Protein 9IR1 (pdb70)

B-factor: mean 20.85, std 7.62, range [8.68, 51.01]

InterPro domains:
  IPR009799 EthD domain [PF07110] (20-117)
  IPR011008 Dimeric alpha-beta barrel [SSF54909] (12-120)

Foldseek 3Di:
DQFKKKKKKQFAWAPPDDLVQQVCCVVVPQVVVVPLCVVLAFDDKDKAADGPVCVVVVCVVCPPPDPVPDDDGGMMIMTIHRDCVSVVVSVVPVCSVVSRVVCCNSIGPVVPMDIDMDTDDDDDPDD/DKKKKKKQFAWDPPDDLVRLVCCVVPPQVVLVPLCVVLAWPDKDKDADGPVCVVVVCVVQPPHDPVVDDDGGIMIMTIHRDCVSVVVSCPDPSCVVPHPVCCVVTGPVVPMDIDMGHDDDDDD

Nearest PDB structures (foldseek):
  3lo3-assembly2_C  TM=6.431E-01  e=6.923E-04  Colwellia psychrerythraea 34H
  1iuj-assembly1_B  TM=6.620E-01  e=6.592E-03  Thermus thermophilus
  4dn9-assembly1_A  TM=5.981E-01  e=1.560E-02  Chloroflexus aurantiacus J-10-fl
  2cb2-assembly1_A  TM=4.997E-01  e=5.234E-01  Acidianus ambivalens
  6qkm-assembly1_A  TM=4.986E-01  e=8.325E-01  Acidianus ambivalens

Organism: NCBI:txid2979285

Radius of gyration: 17.87 Å; Cα contacts (8 Å, |Δi|>4): 465; chains: 2; bounding box: 43×41×45 Å

Secondary structure (DSSP, 8-state):
----EEEEEEEEEPTT--HHHHHHHIIIIITT--HHHHHTT-SEEEEEE-STTTHHHHHHHHTT--GGGB---SEEEEEEES-HHHHHHHHH-HHHHHHHHHHHTTTEEEEEEEEEEEEEEEEE---/--EEEEEEEPBPTTS-HHHHHHIIIIIITT--HHHHHTT-SEEEEEE-STTTHHHHHHHTTTS-GGGB---SEEEEEEES-HHHHHHHHT-HHIIIIIGGGGGGTB-GGG-EEEEEEEEEEE-

Sequence (250 aa):
PNRLLCWSIYVTKKPDQSEEDHHNHVSKVNAPMIPFLKKYGIVRYTVKHNDAYSKPKQAALMAGQPEENVLAYDTVFEMIVKDIESIQTMQKDEEFLRTTIPDHFNFADMTRSKGSLTWIEEFTFALRLLCWSIYVTKKPDQSEEDHHNHVSKVNAPMIPFLKKYGIVRYTVKHNDAYSKPKQAALMAGQPEENVLAYDTVFEMIVKDIESIQTMQKDEEFLRTTIPDHFNFADMTRSKGSLTWIEEFTF

Structure (mmCIF, N/CA/C/O backbone):
data_9IR1
#
_entry.id   9IR1
#
_cell.length_a   39.326
_cell.length_b   65.581
_cell.length_c   49.183
_cell.angle_alpha   90.00
_cell.angle_beta   94.15
_cell.angle_gamma   90.00
#
_symmetry.space_group_name_H-M   'P 1 21 1'
#
loop_
_entity.id
_entity.type
_entity.pdbx_description
1 polymer CTB10
2 non-polymer 'SULFATE ION'
3 non-polymer DI(HYDROXYETHYL)ETHER
4 water water
#
loop_
_atom_site.group_PDB
_atom_site.id
_atom_site.type_symbol
_atom_site.label_atom_id
_atom_site.label_alt_id
_atom_site.label_comp_id
_atom_site.label_asym_id
_atom_site.label_entity_id
_atom_site.label_seq_id
_atom_site.pdbx_PDB_ins_code
_atom_site.Cartn_x
_atom_site.Cartn_y
_atom_site.Cartn_z
_atom_site.occupancy
_atom_site.B_iso_or_equiv
_atom_site.auth_seq_id
_atom_site.auth_comp_id
_atom_site.auth_asym_id
_atom_site.auth_atom_id
_atom_site.pdbx_PDB_model_num
ATOM 1 N N . PRO A 1 7 ? 14.931 24.029 -0.578 1.00 41.31 7 PRO A N 1
ATOM 2 C CA . PRO A 1 7 ? 15.835 23.138 0.160 1.00 41.11 7 PRO A CA 1
ATOM 3 C C . PRO A 1 7 ? 15.994 21.771 -0.508 1.00 40.35 7 PRO A C 1
ATOM 4 O O . PRO A 1 7 ? 15.056 21.262 -1.120 1.00 49.40 7 PRO A O 1
ATOM 8 N N . ASN A 1 8 ? 17.185 21.189 -0.392 1.00 38.12 8 ASN A N 1
ATOM 9 C CA . ASN A 1 8 ? 17.465 19.865 -0.939 1.00 38.16 8 ASN A CA 1
ATOM 10 C C . ASN A 1 8 ? 17.394 18.877 0.222 1.00 36.88 8 ASN A C 1
ATOM 11 O O . ASN A 1 8 ? 18.399 18.486 0.818 1.00 37.84 8 ASN A O 1
ATOM 13 N N . ARG A 1 9 ? 16.168 18.491 0.559 1.00 32.23 9 ARG A N 1
ATOM 14 C CA . ARG A 1 9 ? 15.903 17.600 1.675 1.00 22.47 9 ARG A CA 1
ATOM 15 C C . ARG A 1 9 ? 15.239 16.340 1.157 1.00 19.80 9 ARG A C 1
ATOM 16 O O . ARG A 1 9 ? 14.232 16.417 0.445 1.00 19.36 9 ARG A O 1
ATOM 24 N N . LEU A 1 10 ? 15.814 15.191 1.500 1.00 17.20 10 LEU A N 1
ATOM 25 C CA . LEU A 1 10 ? 15.150 13.925 1.237 1.00 15.61 10 LEU A CA 1
ATOM 26 C C . LEU A 1 10 ? 13.882 13.828 2.078 1.00 12.35 10 LEU A C 1
ATOM 27 O O . LEU A 1 10 ? 13.775 14.417 3.154 1.00 14.32 10 LEU A O 1
ATOM 32 N N . LEU A 1 11 ? 12.910 13.092 1.566 1.00 14.55 11 LEU A N 1
ATOM 33 C CA . LEU A 1 11 ? 11.646 12.874 2.249 1.00 10.59 11 LEU A CA 1
ATOM 34 C C . LEU A 1 11 ? 11.457 11.390 2.524 1.00 14.86 11 LEU A C 1
ATOM 35 O O . LEU A 1 11 ? 11.969 10.535 1.798 1.00 15.95 11 LEU A O 1
ATOM 40 N N . CYS A 1 12 ? 10.690 11.092 3.566 1.00 12.17 12 CYS A N 1
ATOM 41 C CA . CYS A 1 12 ? 10.386 9.720 3.940 1.00 14.41 12 CYS A CA 1
ATOM 42 C C . CYS A 1 12 ? 8.879 9.586 4.056 1.00 13.44 12 CYS A C 1
ATOM 43 O O . CYS A 1 12 ? 8.253 10.292 4.851 1.00 12.08 12 CYS A O 1
ATOM 46 N N . TRP A 1 13 ? 8.308 8.697 3.252 1.00 14.89 13 TRP A N 1
ATOM 47 C CA . TRP A 1 13 ? 6.891 8.362 3.280 1.00 13.99 13 TRP A CA 1
ATOM 48 C C . TRP A 1 13 ? 6.788 7.037 4.017 1.00 15.96 13 TRP A C 1
ATOM 49 O O . TRP A 1 13 ? 7.337 6.033 3.551 1.00 14.70 13 TRP A O 1
ATOM 60 N N . SER A 1 14 ? 6.144 7.043 5.192 1.00 13.59 14 SER A N 1
ATOM 61 C CA . SER A 1 14 ? 6.068 5.870 6.058 1.00 15.32 14 SER A CA 1
ATOM 62 C C . SER A 1 14 ? 4.625 5.458 6.300 1.00 16.58 14 SER A C 1
ATOM 63 O O . SER A 1 14 ? 3.752 6.302 6.514 1.00 16.11 14 SER A O 1
ATOM 66 N N . ILE A 1 15 ? 4.376 4.154 6.253 1.00 11.81 15 ILE A N 1
ATOM 67 C CA . ILE A 1 15 ? 3.077 3.583 6.599 1.00 10.99 15 ILE A CA 1
ATOM 68 C C . ILE A 1 15 ? 3.252 2.731 7.852 1.00 14.45 15 ILE A C 1
ATOM 69 O O . ILE A 1 15 ? 4.057 1.790 7.867 1.00 14.33 15 ILE A O 1
ATOM 74 N N . TYR A 1 16 ? 2.494 3.060 8.904 1.00 12.57 16 TYR A N 1
ATOM 75 C CA . TYR A 1 16 ? 2.542 2.356 10.185 1.00 13.24 16 TYR A CA 1
ATOM 76 C C . TYR A 1 16 ? 1.371 1.391 10.226 1.00 13.12 16 TYR A C 1
ATOM 77 O O . TYR A 1 16 ? 0.215 1.822 10.267 1.00 13.07 16 TYR A O 1
ATOM 86 N N . VAL A 1 17 ? 1.664 0.088 10.241 1.00 12.02 17 VAL A N 1
ATOM 87 C CA . VAL A 1 17 ? 0.663 -0.942 9.948 1.00 13.78 17 VAL A CA 1
ATOM 88 C C . VAL A 1 17 ? 0.371 -1.761 11.198 1.00 14.63 17 VAL A C 1
ATOM 89 O O . VAL A 1 17 ? 1.276 -2.336 11.808 1.00 12.88 17 VAL A O 1
ATOM 93 N N . THR A 1 18 ? -0.900 -1.823 11.564 1.00 12.07 18 THR A N 1
ATOM 94 C CA . THR A 1 18 ? -1.381 -2.792 12.535 1.00 12.94 18 THR A CA 1
ATOM 95 C C . THR A 1 18 ? -1.856 -4.037 11.789 1.00 13.09 18 THR A C 1
ATOM 96 O O . THR A 1 18 ? -2.494 -3.932 10.736 1.00 13.26 18 THR A O 1
ATOM 100 N N . LYS A 1 19 ? -1.519 -5.217 12.314 1.00 13.37 19 LYS A N 1
ATOM 101 C CA . LYS A 1 19 ? -1.837 -6.435 11.573 1.00 15.06 19 LYS A CA 1
ATOM 102 C C . LYS A 1 19 ? -3.332 -6.716 11.604 1.00 15.66 19 LYS A C 1
ATOM 103 O O . LYS A 1 19 ? -4.066 -6.247 12.478 1.00 18.21 19 LYS A O 1
ATOM 109 N N . LYS A 1 20 ? -3.765 -7.518 10.641 1.00 16.31 20 LYS A N 1
ATOM 110 C CA . LYS A 1 20 ? -5.180 -7.786 10.471 1.00 20.79 20 LYS A CA 1
ATOM 111 C C . LYS A 1 20 ? -5.710 -8.525 11.698 1.00 24.69 20 LYS A C 1
ATOM 112 O O . LYS A 1 20 ? -4.976 -9.302 12.322 1.00 22.48 20 LYS A O 1
ATOM 118 N N . PRO A 1 21 ? -6.951 -8.260 12.108 1.00 29.19 21 PRO A N 1
ATOM 119 C CA . PRO A 1 21 ? -7.450 -8.829 13.367 1.00 26.68 21 PRO A CA 1
ATOM 120 C C . PRO A 1 21 ? -7.331 -10.350 13.392 1.00 30.07 21 PRO A C 1
ATOM 121 O O . PRO A 1 21 ? -7.641 -11.036 12.413 1.00 30.44 21 PRO A O 1
ATOM 125 N N . ASP A 1 22 ? -6.864 -10.875 14.528 1.00 30.32 22 ASP A N 1
ATOM 126 C CA . ASP A 1 22 ? -6.734 -12.320 14.718 1.00 27.91 22 ASP A CA 1
ATOM 127 C C . ASP A 1 22 ? -5.721 -12.979 13.782 1.00 29.67 22 ASP A C 1
ATOM 128 O O . ASP A 1 22 ? -5.563 -14.205 13.813 1.00 31.15 22 ASP A O 1
ATOM 133 N N . GLN A 1 23 ? -5.021 -12.202 12.957 1.00 26.29 23 GLN A N 1
ATOM 134 C CA . GLN A 1 23 ? -3.919 -12.774 12.194 1.00 23.32 23 GLN A CA 1
ATOM 135 C C . GLN A 1 23 ? -2.735 -13.012 13.119 1.00 24.67 23 GLN A C 1
ATOM 136 O O . GLN A 1 23 ? -2.399 -12.166 13.956 1.00 22.18 23 GLN A O 1
ATOM 142 N N . SER A 1 24 ? -2.097 -14.164 12.967 1.00 22.70 24 SER A N 1
ATOM 143 C CA . SER A 1 24 ? -0.939 -14.441 13.797 1.00 23.70 24 SER A CA 1
ATOM 144 C C . SER A 1 24 ? 0.237 -13.568 13.381 1.00 21.69 24 SER A C 1
ATOM 145 O O . SER A 1 24 ? 0.386 -13.190 12.215 1.00 20.90 24 SER A O 1
ATOM 148 N N . GLU A 1 25 ? 1.089 -13.266 14.358 1.00 18.52 25 GLU A N 1
ATOM 149 C CA . GLU A 1 25 ? 2.337 -12.564 14.074 1.00 20.62 25 GLU A CA 1
ATOM 150 C C . GLU A 1 25 ? 3.079 -13.193 12.901 1.00 21.33 25 GLU A C 1
ATOM 151 O O . GLU A 1 25 ? 3.501 -12.501 11.967 1.00 19.94 25 GLU A O 1
ATOM 157 N N . GLU A 1 26 ? 3.281 -14.514 12.962 1.00 19.34 26 GLU A N 1
ATOM 158 C CA . GLU A 1 26 ? 4.047 -15.223 11.941 1.00 20.34 26 GLU A CA 1
ATOM 159 C C . GLU A 1 26 ? 3.442 -15.066 10.552 1.00 21.46 26 GLU A C 1
ATOM 160 O O . GLU A 1 26 ? 4.170 -14.850 9.577 1.00 18.67 26 GLU A O 1
ATOM 166 N N . ASP A 1 27 ? 2.117 -15.208 10.429 1.00 21.22 27 ASP A N 1
ATOM 167 C CA . ASP A 1 27 ? 1.483 -15.091 9.119 1.00 20.34 27 ASP A CA 1
ATOM 168 C C . ASP A 1 27 ? 1.549 -13.661 8.602 1.00 16.24 27 ASP A C 1
ATOM 169 O O . ASP A 1 27 ? 1.738 -13.439 7.401 1.00 15.71 27 ASP A O 1
ATOM 174 N N . HIS A 1 28 ? 1.386 -12.685 9.499 1.00 18.56 28 HIS A N 1
ATOM 175 C CA . HIS A 1 28 ? 1.504 -11.279 9.119 1.00 17.11 28 HIS A CA 1
ATOM 176 C C . HIS A 1 28 ? 2.865 -10.994 8.509 1.00 16.40 28 HIS A C 1
ATOM 177 O O . HIS A 1 28 ? 2.957 -10.462 7.401 1.00 14.89 28 HIS A O 1
ATOM 184 N N . HIS A 1 29 ? 3.940 -11.367 9.206 1.00 15.86 29 HIS A N 1
ATOM 185 C CA . HIS A 1 29 ? 5.265 -10.982 8.726 1.00 16.76 29 HIS A CA 1
ATOM 186 C C . HIS A 1 29 ? 5.692 -11.796 7.517 1.00 16.69 29 HIS A C 1
ATOM 187 O O . HIS A 1 29 ? 6.356 -11.264 6.621 1.00 15.24 29 HIS A O 1
ATOM 194 N N . ASN A 1 30 ? 5.291 -13.068 7.445 1.00 19.98 30 ASN A N 1
ATOM 195 C CA . ASN A 1 30 ? 5.499 -13.830 6.218 1.00 20.37 30 ASN A CA 1
ATOM 196 C C . ASN A 1 30 ? 4.791 -13.187 5.034 1.00 17.34 30 ASN A C 1
ATOM 197 O O . ASN A 1 30 ? 5.358 -13.095 3.941 1.00 20.82 30 ASN A O 1
ATOM 202 N N . HIS A 1 31 ? 3.549 -12.731 5.218 1.00 17.74 31 HIS A N 1
ATOM 203 C CA . HIS A 1 31 ? 2.874 -12.107 4.088 1.00 15.50 31 HIS A CA 1
ATOM 204 C C . HIS A 1 31 ? 3.562 -10.814 3.685 1.00 14.22 31 HIS A C 1
ATOM 205 O O . HIS A 1 31 ? 3.681 -10.507 2.495 1.00 16.08 31 HIS A O 1
ATOM 212 N N . VAL A 1 32 ? 3.971 -10.019 4.667 1.00 13.62 32 VAL A N 1
ATOM 213 C CA . VAL A 1 32 ? 4.605 -8.742 4.361 1.00 13.66 32 VAL A CA 1
ATOM 214 C C . VAL A 1 32 ? 5.903 -8.960 3.600 1.00 16.69 32 VAL A C 1
ATOM 215 O O . VAL A 1 32 ? 6.193 -8.273 2.615 1.00 16.28 32 VAL A O 1
ATOM 219 N N . SER A 1 33 ? 6.720 -9.899 4.072 1.00 19.17 33 SER A N 1
ATOM 220 C CA . SER A 1 33 ? 8.047 -10.092 3.502 1.00 17.16 33 SER A CA 1
ATOM 221 C C . SER A 1 33 ? 7.996 -10.877 2.201 1.00 18.32 33 SER A C 1
ATOM 222 O O . SER A 1 33 ? 8.792 -10.629 1.289 1.00 19.42 33 SER A O 1
ATOM 225 N N . LYS A 1 34 ? 7.091 -11.845 2.102 1.00 18.55 34 LYS A N 1
ATOM 226 C CA . LYS A 1 34 ? 7.089 -12.731 0.948 1.00 17.34 34 LYS A CA 1
ATOM 227 C C . LYS A 1 34 ? 6.064 -12.358 -0.108 1.00 22.43 34 LYS A C 1
ATOM 228 O O . LYS A 1 34 ? 6.202 -12.806 -1.249 1.00 22.42 34 LYS A O 1
ATOM 234 N N . VAL A 1 35 ? 5.072 -11.523 0.219 1.00 17.22 35 VAL A N 1
ATOM 235 C CA . VAL A 1 35 ? 4.074 -11.145 -0.778 1.00 16.36 35 VAL A CA 1
ATOM 236 C C . VAL A 1 35 ? 4.040 -9.640 -1.019 1.00 19.50 35 VAL A C 1
ATOM 237 O O . VAL A 1 35 ? 4.207 -9.178 -2.155 1.00 19.21 35 VAL A O 1
ATOM 241 N N . ASN A 1 36 ? 3.785 -8.860 0.031 1.00 18.73 36 ASN A N 1
ATOM 242 C CA . ASN A 1 36 ? 3.497 -7.440 -0.165 1.00 16.34 36 ASN A CA 1
ATOM 243 C C . ASN A 1 36 ? 4.733 -6.675 -0.606 1.00 24.16 36 ASN A C 1
ATOM 244 O O . ASN A 1 36 ? 4.739 -6.040 -1.666 1.00 25.97 36 ASN A O 1
ATOM 249 N N . ALA A 1 37 ? 5.781 -6.690 0.212 1.00 24.57 37 ALA A N 1
ATOM 250 C CA . ALA A 1 37 ? 6.990 -5.960 -0.158 1.00 24.15 37 ALA A CA 1
ATOM 251 C C . ALA A 1 37 ? 7.473 -6.337 -1.549 1.00 24.23 37 ALA A C 1
ATOM 252 O O . ALA A 1 37 ? 7.775 -5.431 -2.341 1.00 28.84 37 ALA A O 1
ATOM 254 N N . PRO A 1 38 ? 7.543 -7.616 -1.921 1.00 25.39 38 PRO A N 1
ATOM 255 C CA . PRO A 1 38 ? 7.922 -7.948 -3.301 1.00 26.48 38 PRO A CA 1
ATOM 256 C C . PRO A 1 38 ? 6.987 -7.364 -4.347 1.00 29.89 38 PRO A C 1
ATOM 257 O O . PRO A 1 38 ? 7.432 -7.036 -5.454 1.00 32.80 38 PRO A O 1
ATOM 261 N N . MET A 1 39 ? 5.701 -7.237 -4.040 1.00 25.79 39 MET A N 1
ATOM 262 C CA . MET A 1 39 ? 4.739 -6.711 -4.993 1.00 27.59 39 MET A CA 1
ATOM 263 C C . MET A 1 39 ? 5.010 -5.224 -5.265 1.00 28.03 39 MET A C 1
ATOM 264 O O . MET A 1 39 ? 4.800 -4.736 -6.377 1.00 24.51 39 MET A O 1
ATOM 288 N N . ILE A 1 41 ? 8.046 -3.626 -5.074 1.00 26.16 41 ILE A N 1
ATOM 289 C CA . ILE A 1 41 ? 9.375 -3.307 -5.610 1.00 24.31 41 ILE A CA 1
ATOM 290 C C . ILE A 1 41 ? 9.387 -2.802 -7.053 1.00 29.48 41 ILE A C 1
ATOM 291 O O . ILE A 1 41 ? 10.011 -1.777 -7.343 1.00 28.91 41 ILE A O 1
ATOM 296 N N . PRO A 1 42 ? 8.727 -3.520 -7.965 1.00 25.60 42 PRO A N 1
ATOM 297 C CA . PRO A 1 42 ? 8.662 -3.025 -9.350 1.00 29.89 42 PRO A CA 1
ATOM 298 C C . PRO A 1 42 ? 8.092 -1.621 -9.454 1.00 27.53 42 PRO A C 1
ATOM 299 O O . PRO A 1 42 ? 8.594 -0.810 -10.244 1.00 30.29 42 PRO A O 1
ATOM 30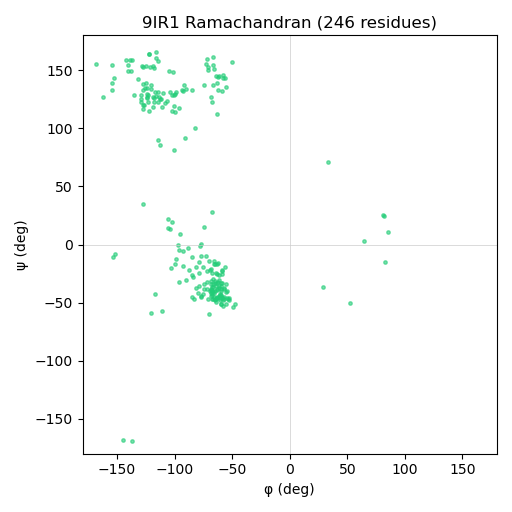3 N N . PHE A 1 43 ? 7.056 -1.321 -8.690 1.00 24.77 43 PHE A N 1
ATOM 304 C CA . PHE A 1 43 ? 6.462 0.035 -8.743 1.00 24.43 43 PHE A CA 1
ATOM 305 C C . PHE A 1 43 ? 7.439 1.062 -8.145 1.00 24.36 43 PHE A C 1
ATOM 306 O O . PHE A 1 43 ? 7.578 2.167 -8.687 1.00 22.68 43 PHE A O 1
ATOM 314 N N . LEU A 1 44 ? 8.102 0.681 -7.050 1.00 24.34 44 LEU A N 1
ATOM 315 C CA . LEU A 1 44 ? 9.028 1.597 -6.395 1.00 23.03 44 LEU A CA 1
ATOM 316 C C . LEU A 1 44 ? 10.189 1.947 -7.314 1.00 24.98 44 LEU A C 1
ATOM 317 O O . LEU A 1 44 ? 10.565 3.116 -7.439 1.00 23.78 44 LEU A O 1
ATOM 322 N N . LYS A 1 45 ? 10.773 0.939 -7.961 1.00 25.82 45 LYS A N 1
ATOM 323 C CA . LYS A 1 45 ? 11.807 1.189 -8.963 1.00 27.21 45 LYS A CA 1
ATOM 324 C C . LYS A 1 45 ? 11.299 2.138 -10.041 1.00 26.51 45 LYS A C 1
ATOM 325 O O . LYS A 1 45 ? 11.943 3.143 -10.362 1.00 32.36 45 LYS A O 1
ATOM 331 N N . LYS A 1 46 ? 10.133 1.830 -10.607 1.00 29.02 46 LYS A N 1
ATOM 332 C CA . LYS A 1 46 ? 9.628 2.567 -11.759 1.00 28.81 46 LYS A CA 1
ATOM 333 C C . LYS A 1 46 ? 9.461 4.050 -11.458 1.00 29.86 46 LYS A C 1
ATOM 334 O O . LYS A 1 46 ? 9.670 4.892 -12.339 1.00 26.18 46 LYS A O 1
ATOM 340 N N . TYR A 1 47 ? 9.107 4.398 -10.225 1.00 25.31 47 TYR A N 1
ATOM 341 C CA . TYR A 1 47 ? 8.794 5.778 -9.896 1.00 26.58 47 TYR A CA 1
ATOM 342 C C . TYR A 1 47 ? 9.905 6.478 -9.124 1.00 24.82 47 TYR A C 1
ATOM 343 O O . TYR A 1 47 ? 9.677 7.565 -8.584 1.00 31.84 47 TYR A O 1
ATOM 352 N N . GLY A 1 48 ? 11.102 5.896 -9.080 1.00 25.97 48 GLY A N 1
ATOM 353 C CA . GLY A 1 48 ? 12.264 6.609 -8.581 1.00 24.59 48 GLY A CA 1
ATOM 354 C C . GLY A 1 48 ? 12.431 6.649 -7.078 1.00 25.72 48 GLY A C 1
ATOM 355 O O . GLY A 1 48 ? 13.083 7.565 -6.560 1.00 24.37 48 GLY A O 1
ATOM 356 N N . ILE A 1 49 ? 11.869 5.686 -6.349 1.00 19.79 49 ILE A N 1
ATOM 357 C CA . ILE A 1 49 ? 12.089 5.645 -4.908 1.00 21.95 49 ILE A CA 1
ATOM 358 C C . ILE A 1 49 ? 13.555 5.345 -4.625 1.00 21.18 49 ILE A C 1
ATOM 359 O O . ILE A 1 49 ? 14.161 4.476 -5.261 1.00 23.03 49 ILE A O 1
ATOM 364 N N . VAL A 1 50 ? 14.130 6.061 -3.649 1.00 19.52 50 VAL A N 1
ATOM 365 C CA . VAL A 1 50 ? 15.557 5.946 -3.343 1.00 22.51 50 VAL A CA 1
ATOM 366 C C . VAL A 1 50 ? 15.853 4.674 -2.551 1.00 24.66 50 VAL A C 1
ATOM 367 O O . VAL A 1 50 ? 16.820 3.952 -2.829 1.00 22.91 50 VAL A O 1
ATOM 371 N N . ARG A 1 51 ? 15.040 4.399 -1.535 1.00 20.35 51 ARG A N 1
ATOM 372 C CA . ARG A 1 51 ? 15.295 3.323 -0.593 1.00 18.09 51 ARG A CA 1
ATOM 373 C C . ARG A 1 51 ? 13.955 2.847 -0.049 1.00 14.33 51 ARG A C 1
ATOM 374 O O . ARG A 1 51 ? 13.046 3.650 0.145 1.00 17.31 51 ARG A O 1
ATOM 382 N N . TYR A 1 52 ? 13.827 1.542 0.168 1.00 17.06 52 TYR A N 1
ATOM 383 C CA . TYR A 1 52 ? 12.603 0.946 0.690 1.00 19.17 52 TYR A CA 1
ATOM 384 C C . TYR A 1 52 ? 12.999 0.074 1.865 1.00 16.76 52 TYR A C 1
ATOM 385 O O . TYR A 1 52 ? 13.818 -0.834 1.693 1.00 19.84 52 TYR A O 1
ATOM 394 N N . THR A 1 53 ? 12.433 0.347 3.046 1.00 15.11 53 THR A N 1
ATOM 395 C CA . THR A 1 53 ? 12.737 -0.396 4.270 1.00 17.64 53 THR A CA 1
ATOM 396 C C . THR A 1 53 ? 11.443 -0.921 4.878 1.00 15.30 53 THR A C 1
ATOM 397 O O . THR A 1 53 ? 10.470 -0.176 4.990 1.00 16.26 53 THR A O 1
ATOM 401 N N . VAL A 1 54 ? 11.425 -2.188 5.296 1.00 13.42 54 VAL A N 1
ATOM 402 C CA . VAL A 1 54 ? 10.315 -2.724 6.083 1.00 13.40 54 VAL A CA 1
ATOM 403 C C . VAL A 1 54 ? 10.818 -3.022 7.490 1.00 13.40 54 VAL A C 1
ATOM 404 O O . VAL A 1 54 ? 11.793 -3.763 7.666 1.00 16.28 54 VAL A O 1
ATOM 408 N N . LYS A 1 55 ? 10.146 -2.464 8.486 1.00 12.70 55 LYS A N 1
ATOM 409 C CA . LYS A 1 55 ? 10.515 -2.671 9.878 1.00 12.77 55 LYS A CA 1
ATOM 410 C C . LYS A 1 55 ? 9.533 -3.642 10.505 1.00 16.28 55 LYS A C 1
ATOM 411 O O . LYS A 1 55 ? 8.319 -3.462 10.382 1.00 15.38 55 LYS A O 1
ATOM 417 N N . HIS A 1 56 ? 10.058 -4.659 11.186 1.00 10.90 56 HIS A N 1
ATOM 418 C CA . HIS A 1 56 ? 9.251 -5.720 11.767 1.00 11.39 56 HIS A CA 1
ATOM 419 C C . HIS A 1 56 ? 9.349 -5.684 13.285 1.00 11.39 56 HIS A C 1
ATOM 420 O O . HIS A 1 56 ? 10.454 -5.662 13.830 1.00 12.51 56 HIS A O 1
ATOM 427 N N . ASN A 1 57 ? 8.200 -5.730 13.956 1.00 11.28 57 ASN A N 1
ATOM 428 C CA . ASN A 1 57 ? 8.080 -5.798 15.416 1.00 12.47 57 ASN A CA 1
ATOM 429 C C . ASN A 1 57 ? 7.454 -7.153 15.734 1.00 14.82 57 ASN A C 1
ATOM 430 O O . ASN A 1 57 ? 6.227 -7.277 15.803 1.00 14.78 57 ASN A O 1
ATOM 435 N N 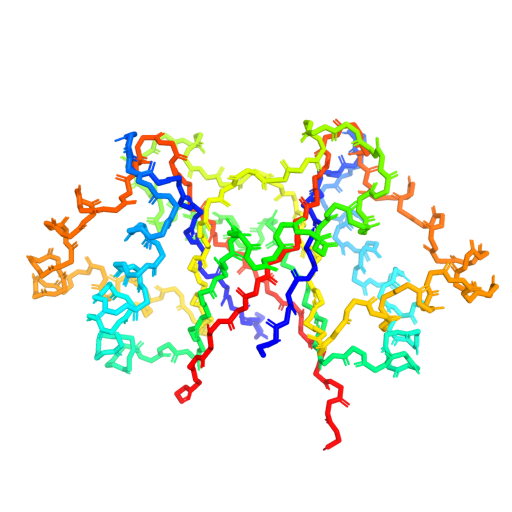. ASP A 1 58 ? 8.296 -8.173 15.922 1.00 10.89 58 ASP A N 1
ATOM 436 C CA . ASP A 1 58 ? 7.820 -9.561 15.949 1.00 14.30 58 ASP A CA 1
ATOM 437 C C . ASP A 1 58 ? 8.631 -10.372 16.962 1.00 16.90 58 ASP A C 1
ATOM 438 O O . ASP A 1 58 ? 9.382 -9.826 17.772 1.00 15.52 58 ASP A O 1
ATOM 443 N N . ALA A 1 59 ? 8.468 -11.702 16.910 1.00 18.55 59 ALA A N 1
ATOM 444 C CA . ALA A 1 59 ? 9.083 -12.574 17.911 1.00 17.19 59 ALA A CA 1
ATOM 445 C C . ALA A 1 59 ? 10.602 -12.472 17.902 1.00 15.34 59 ALA A C 1
ATOM 446 O O . ALA A 1 59 ? 11.252 -12.736 18.923 1.00 16.58 59 ALA A O 1
ATOM 448 N N . TYR A 1 60 ? 11.188 -12.102 16.766 1.00 14.45 60 TYR A N 1
ATOM 449 C CA . TYR A 1 60 ? 12.640 -11.965 16.708 1.00 14.66 60 TYR A CA 1
ATOM 450 C C . TYR A 1 60 ? 13.117 -10.691 17.401 1.00 13.97 60 TYR A C 1
ATOM 451 O O . TYR A 1 60 ? 14.135 -10.711 18.107 1.00 15.79 60 TYR A O 1
ATOM 460 N N . SER A 1 61 ? 12.419 -9.567 17.192 1.00 15.29 61 SER A N 1
ATOM 461 C CA . SER A 1 61 ? 12.838 -8.302 17.788 1.00 11.15 61 SER A CA 1
ATOM 462 C C . SER A 1 61 ? 12.332 -8.101 19.211 1.00 14.82 61 SER A C 1
ATOM 463 O O . SER A 1 61 ? 12.969 -7.383 19.984 1.00 14.34 61 SER A O 1
ATOM 466 N N . LYS A 1 62 ? 11.214 -8.715 19.586 1.00 15.51 62 LYS A N 1
ATOM 467 C CA . LYS A 1 62 ? 10.580 -8.365 20.854 1.00 13.47 62 LYS A CA 1
ATOM 468 C C . LYS A 1 62 ? 11.458 -8.632 22.076 1.00 13.27 62 LYS A C 1
ATOM 469 O O . LYS A 1 62 ? 11.423 -7.817 23.013 1.00 13.26 62 LYS A O 1
ATOM 475 N N . PRO A 1 63 ? 12.251 -9.708 22.140 1.00 13.49 63 PRO A N 1
ATOM 476 C CA . PRO A 1 63 ? 13.146 -9.874 23.295 1.00 13.15 63 PRO A CA 1
ATOM 477 C C . PRO A 1 63 ? 14.234 -8.827 23.353 1.00 13.38 63 PRO A C 1
ATOM 478 O O . PRO A 1 63 ? 14.637 -8.422 24.455 1.00 14.53 63 PRO A O 1
ATOM 482 N N . LYS A 1 64 ? 14.721 -8.374 22.193 1.00 14.60 64 LYS A N 1
ATOM 483 C CA . LYS A 1 64 ? 15.685 -7.282 22.155 1.00 15.39 64 LYS A CA 1
ATOM 484 C C . LYS A 1 64 ? 15.044 -5.984 22.614 1.00 14.03 64 LYS A C 1
ATOM 485 O O . LYS A 1 64 ? 15.646 -5.216 23.371 1.00 14.60 64 LYS A O 1
ATOM 491 N N . GLN A 1 65 ? 13.814 -5.734 22.168 1.00 13.35 65 GLN A N 1
ATOM 492 C CA . GLN A 1 65 ? 13.061 -4.578 22.639 1.00 14.49 65 GLN A CA 1
ATOM 493 C C . GLN A 1 65 ? 12.902 -4.606 24.154 1.00 18.13 65 GLN A C 1
ATOM 494 O O . GLN A 1 65 ? 13.106 -3.596 24.834 1.00 16.34 65 GLN A O 1
ATOM 500 N N . ALA A 1 66 ? 12.503 -5.758 24.696 1.00 18.01 66 ALA A N 1
ATOM 501 C CA . ALA A 1 66 ? 12.275 -5.862 26.132 1.00 13.67 66 ALA A CA 1
ATOM 502 C C . ALA A 1 66 ? 13.540 -5.539 26.911 1.00 16.18 66 ALA A C 1
ATOM 503 O O . ALA A 1 66 ? 13.482 -4.892 27.960 1.00 19.65 66 ALA A O 1
ATOM 505 N N . ALA A 1 67 ? 14.697 -5.977 26.409 1.00 15.37 67 ALA A N 1
ATOM 506 C CA . ALA A 1 67 ? 15.960 -5.660 27.070 1.00 19.42 67 ALA A CA 1
ATOM 507 C C . ALA A 1 67 ? 16.244 -4.164 27.046 1.00 18.59 67 ALA A C 1
ATOM 508 O O .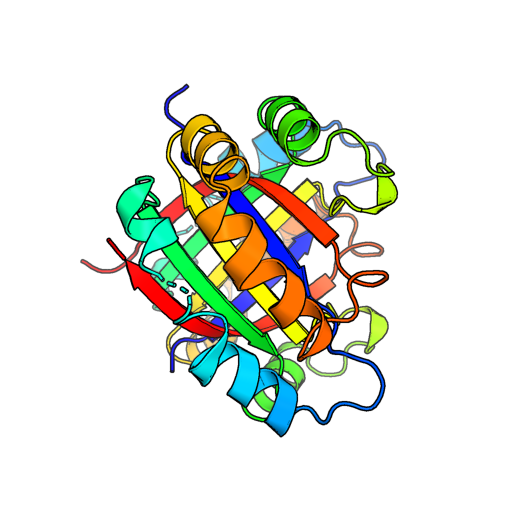 ALA A 1 67 ? 16.632 -3.581 28.066 1.00 19.86 67 ALA A O 1
ATOM 510 N N . LEU A 1 68 ? 16.081 -3.526 25.883 1.00 17.83 68 LEU A N 1
ATOM 511 C CA . LEU A 1 68 ? 16.335 -2.091 25.788 1.00 17.45 68 LEU A CA 1
ATOM 512 C C . LEU A 1 68 ? 15.304 -1.281 26.556 1.00 22.58 68 LEU A C 1
ATOM 513 O O . LEU A 1 68 ? 15.625 -0.205 27.073 1.00 22.92 68 LEU A O 1
ATOM 518 N N . MET A 1 69 ? 14.065 -1.762 26.639 1.00 19.60 69 MET A N 1
ATOM 519 C CA . MET A 1 69 ? 13.065 -1.028 27.399 1.00 20.51 69 MET A CA 1
ATOM 520 C C . MET A 1 69 ? 13.272 -1.198 28.895 1.00 25.57 69 MET A C 1
ATOM 521 O O . MET A 1 69 ? 12.772 -0.384 29.674 1.00 30.36 69 MET A O 1
ATOM 526 N N . ALA A 1 70 ? 14.008 -2.236 29.295 1.00 25.37 70 ALA A N 1
ATOM 527 C CA . ALA A 1 70 ? 14.349 -2.549 30.680 1.00 26.87 70 ALA A CA 1
ATOM 528 C C . ALA A 1 70 ? 13.258 -2.176 31.679 1.00 30.99 70 ALA A C 1
ATOM 529 O O . ALA A 1 70 ? 13.415 -1.232 32.461 1.00 35.86 70 ALA A O 1
ATOM 531 N N . GLY A 1 71 ? 12.152 -2.916 31.667 1.00 30.52 71 GLY A N 1
ATOM 532 C CA . GLY A 1 71 ? 11.138 -2.803 32.693 1.00 34.49 71 GLY A CA 1
ATOM 533 C C . GLY A 1 71 ? 10.135 -1.683 32.526 1.00 32.72 71 GLY A C 1
ATOM 534 O O . GLY A 1 71 ? 9.120 -1.683 33.233 1.00 34.22 71 GLY A O 1
ATOM 535 N N . GLN A 1 72 ? 10.414 -0.715 31.655 1.00 32.54 72 GLN A N 1
ATOM 536 C CA . GLN A 1 72 ? 9.435 0.369 31.400 1.00 29.47 72 GLN A CA 1
ATOM 537 C C . GLN A 1 72 ? 8.042 -0.197 31.091 1.00 33.01 72 GLN A C 1
ATOM 538 O O . GLN A 1 72 ? 7.946 -1.323 30.598 1.00 30.33 72 GLN A O 1
ATOM 544 N N . PRO A 1 73 ? 6.965 0.595 31.291 1.00 31.20 73 PRO A N 1
ATOM 545 C CA . PRO A 1 73 ? 5.610 0.116 31.001 1.00 34.93 73 PRO A CA 1
ATOM 546 C C . PRO A 1 73 ? 5.410 -0.118 29.514 1.00 35.63 73 PRO A C 1
ATOM 547 O O . PRO A 1 73 ? 6.068 0.494 28.671 1.00 34.11 73 PRO A O 1
ATOM 551 N N . GLU A 1 74 ? 4.477 -1.020 29.202 1.00 36.75 74 GLU A N 1
ATOM 552 C CA . GLU A 1 74 ? 4.214 -1.370 27.811 1.00 33.53 74 GLU A CA 1
ATOM 553 C C . GLU A 1 74 ? 3.653 -0.191 27.024 1.00 34.22 74 GLU A C 1
ATOM 554 O O . GLU A 1 74 ? 3.904 -0.081 25.819 1.00 33.63 74 GLU A O 1
ATOM 556 N N . GLU A 1 75 ? 2.903 0.700 27.675 1.00 36.34 75 GLU A N 1
ATOM 557 C CA . GLU A 1 75 ? 2.345 1.848 26.963 1.00 34.42 75 GLU A CA 1
ATOM 558 C C . GLU A 1 75 ? 3.423 2.715 26.326 1.00 33.07 75 GLU A C 1
ATOM 559 O O . GLU A 1 75 ? 3.121 3.465 25.389 1.00 31.14 75 GLU A O 1
ATOM 565 N N . ASN A 1 76 ? 4.666 2.634 26.819 1.00 28.29 76 ASN A N 1
ATOM 566 C CA . ASN A 1 76 ? 5.795 3.378 26.276 1.00 25.26 76 ASN A CA 1
ATOM 567 C C . ASN A 1 76 ? 6.347 2.787 24.984 1.00 21.16 76 ASN A C 1
ATOM 568 O O . ASN A 1 76 ? 7.331 3.320 24.462 1.00 20.27 76 ASN A O 1
ATOM 573 N N . VAL A 1 77 ? 5.774 1.699 24.475 1.00 19.59 77 VAL A N 1
ATOM 574 C CA . VAL A 1 77 ? 6.299 1.001 23.305 1.00 17.26 77 VAL A CA 1
ATOM 575 C C . VAL A 1 77 ? 5.346 1.224 22.135 1.00 19.89 77 VAL A C 1
ATOM 576 O O . VAL A 1 77 ? 4.131 1.026 22.264 1.00 20.92 77 VAL A O 1
ATOM 580 N N . LEU A 1 78 ? 5.894 1.628 20.995 1.00 15.37 78 LEU A N 1
ATOM 581 C CA . LEU A 1 78 ? 5.094 1.785 19.786 1.00 18.31 78 LEU A CA 1
ATOM 582 C C . LEU A 1 78 ? 4.628 0.419 19.290 1.00 20.70 78 LEU A C 1
ATOM 583 O O . LEU A 1 78 ? 5.440 -0.483 19.071 1.00 29.36 78 LEU A O 1
ATOM 588 N N . ALA A 1 79 ? 3.323 0.272 19.088 1.00 18.43 79 ALA A N 1
ATOM 589 C CA . ALA A 1 79 ? 2.726 -1.053 18.965 1.00 21.20 79 ALA A CA 1
ATOM 590 C C . ALA A 1 79 ? 2.608 -1.576 17.537 1.00 19.19 79 ALA A C 1
ATOM 591 O O . ALA A 1 79 ? 2.200 -2.728 17.366 1.00 21.79 79 ALA A O 1
ATOM 593 N N . TYR A 1 80 ? 2.935 -0.786 16.514 1.00 14.54 80 TYR A N 1
ATOM 594 C CA . TYR A 1 80 ? 2.690 -1.230 15.142 1.00 14.13 80 TYR A CA 1
ATOM 595 C C . TYR A 1 80 ? 3.466 -2.499 14.819 1.00 13.73 80 TYR A C 1
ATOM 596 O O . TYR A 1 80 ? 4.604 -2.690 15.262 1.00 14.79 80 TYR A O 1
ATOM 605 N N . ASP A 1 81 ? 2.852 -3.358 14.011 1.00 12.06 81 ASP A N 1
ATOM 606 C CA . ASP A 1 81 ? 3.464 -4.631 13.667 1.00 13.06 81 ASP A CA 1
ATOM 607 C C . ASP A 1 81 ? 4.526 -4.473 12.583 1.00 11.83 81 ASP A C 1
ATOM 608 O O . ASP A 1 81 ? 5.592 -5.095 12.660 1.00 11.74 81 ASP A O 1
ATOM 613 N N . THR A 1 82 ? 4.259 -3.659 11.564 1.00 12.32 82 THR A N 1
ATOM 614 C CA . THR A 1 82 ? 5.257 -3.432 10.522 1.00 12.96 82 THR A CA 1
ATOM 615 C C . THR A 1 82 ? 5.247 -1.953 10.188 1.00 13.59 82 THR A C 1
ATOM 616 O O . THR A 1 82 ? 4.216 -1.290 10.296 1.00 13.93 82 THR A O 1
ATOM 620 N N . VAL A 1 83 ? 6.401 -1.431 9.797 1.00 14.22 83 VAL A N 1
ATOM 621 C CA . VAL A 1 83 ? 6.475 -0.084 9.253 1.00 10.31 83 VAL A CA 1
ATOM 622 C C . VAL A 1 83 ? 7.123 -0.164 7.881 1.00 13.63 83 VAL A C 1
ATOM 623 O O . VAL A 1 83 ? 8.185 -0.782 7.726 1.00 14.92 83 VAL A O 1
ATOM 627 N N . PHE A 1 84 ? 6.473 0.444 6.889 1.00 12.74 84 PHE A N 1
ATOM 628 C CA . PHE A 1 84 ? 7.008 0.542 5.535 1.00 15.92 84 PHE A CA 1
ATOM 629 C C . PHE A 1 84 ? 7.561 1.941 5.321 1.00 14.78 84 PHE A C 1
ATOM 630 O O . PHE A 1 84 ? 6.860 2.921 5.571 1.00 15.83 84 PHE A O 1
ATOM 638 N N . GLU A 1 85 ? 8.805 2.042 4.850 1.00 15.42 85 GLU A N 1
ATOM 639 C CA . GLU A 1 85 ? 9.411 3.357 4.665 1.00 14.91 85 GLU A CA 1
ATOM 640 C C . GLU A 1 85 ? 9.996 3.494 3.271 1.00 15.84 85 GLU A C 1
ATOM 641 O O . GLU A 1 85 ? 10.786 2.653 2.837 1.00 14.28 85 GLU A O 1
ATOM 647 N N . MET A 1 86 ? 9.572 4.544 2.569 1.00 13.74 86 MET A N 1
ATOM 648 C CA . MET A 1 86 ? 10.032 4.847 1.224 1.00 14.44 86 MET A CA 1
ATOM 649 C C . MET A 1 86 ? 10.698 6.217 1.277 1.00 17.41 86 MET A C 1
ATOM 650 O O . MET A 1 86 ? 10.062 7.206 1.661 1.00 16.79 86 MET A O 1
ATOM 655 N N . ILE A 1 87 ? 11.984 6.264 0.956 1.00 15.27 87 ILE A N 1
ATOM 656 C CA . ILE A 1 87 ? 12.708 7.529 0.848 1.00 14.78 87 ILE A CA 1
ATOM 657 C C . ILE A 1 87 ? 12.597 8.016 -0.591 1.00 16.04 87 ILE A C 1
ATOM 658 O O . ILE A 1 87 ? 12.790 7.234 -1.535 1.00 18.56 87 ILE A O 1
ATOM 663 N N . VAL A 1 88 ? 12.290 9.304 -0.765 1.00 15.46 88 VAL A N 1
ATOM 664 C CA . VAL A 1 88 ? 12.089 9.895 -2.086 1.00 16.43 88 VAL A CA 1
ATOM 665 C C . VAL A 1 88 ? 12.668 11.302 -2.091 1.00 19.05 88 VAL A C 1
ATOM 666 O O . VAL A 1 88 ? 12.824 11.936 -1.047 1.00 17.40 88 VAL A O 1
ATOM 670 N N . LYS A 1 89 ? 12.969 11.802 -3.293 1.00 19.64 89 LYS A N 1
ATOM 671 C CA . LYS A 1 89 ? 13.466 13.169 -3.406 1.00 19.91 89 LYS A CA 1
ATOM 672 C C . LYS A 1 89 ? 12.347 14.194 -3.522 1.00 20.82 89 LYS A C 1
ATOM 673 O O . LYS A 1 89 ? 12.557 15.364 -3.184 1.00 21.75 89 LYS A O 1
ATOM 679 N N . ASP A 1 90 ? 11.158 13.779 -3.948 1.00 20.78 90 ASP A N 1
ATOM 680 C CA . ASP A 1 90 ? 10.022 14.678 -4.093 1.00 23.34 90 ASP A CA 1
ATOM 681 C C . ASP A 1 90 ? 8.746 13.860 -3.967 1.00 22.42 90 ASP A C 1
ATOM 682 O O . ASP A 1 90 ? 8.744 12.655 -4.234 1.00 20.82 90 ASP A O 1
ATOM 687 N N . ILE A 1 91 ? 7.656 14.514 -3.558 1.00 20.06 91 ILE A N 1
ATOM 688 C CA . ILE A 1 91 ? 6.424 13.745 -3.381 1.00 19.58 91 ILE A CA 1
ATOM 689 C C . ILE A 1 91 ? 5.761 13.436 -4.713 1.00 19.86 91 ILE A C 1
ATOM 690 O O . ILE A 1 91 ? 4.840 12.611 -4.755 1.00 19.06 91 ILE A O 1
ATOM 695 N N . GLU A 1 92 ? 6.237 14.039 -5.796 1.00 23.85 92 GLU A N 1
ATOM 696 C CA . GLU A 1 92 ? 5.671 13.732 -7.143 1.00 22.90 92 GLU A CA 1
ATOM 697 C C . GLU A 1 92 ? 5.804 12.234 -7.405 1.00 23.47 92 GLU A C 1
ATOM 698 O O . GLU A 1 92 ? 4.911 11.653 -8.013 1.00 24.30 92 GLU A O 1
ATOM 700 N N . SER A 1 93 ? 6.913 11.662 -6.969 1.00 21.05 93 SER A N 1
ATOM 701 C CA . SER A 1 93 ? 7.117 10.236 -7.189 1.00 26.11 93 SER A CA 1
ATOM 702 C C . SER A 1 93 ? 6.020 9.421 -6.519 1.00 23.78 93 SER A C 1
ATOM 703 O O . SER A 1 93 ? 5.427 8.528 -7.136 1.00 25.83 93 SER A O 1
ATOM 706 N N . ILE A 1 94 ? 5.727 9.718 -5.251 1.00 23.22 94 ILE A N 1
ATOM 707 C CA . ILE A 1 94 ? 4.671 8.993 -4.546 1.00 18.73 94 ILE A CA 1
ATOM 708 C C . ILE A 1 94 ? 3.322 9.236 -5.208 1.00 22.60 94 ILE A C 1
ATOM 709 O O . ILE A 1 94 ? 2.526 8.307 -5.402 1.00 22.25 94 ILE A O 1
ATOM 714 N N . GLN A 1 95 ? 3.033 10.499 -5.531 1.00 20.27 95 GLN A N 1
ATOM 715 C CA . GLN A 1 95 ? 1.736 10.850 -6.097 1.00 21.08 95 GLN A CA 1
ATOM 716 C C . GLN A 1 95 ? 1.507 10.137 -7.420 1.00 23.62 95 GLN A C 1
ATOM 717 O O . GLN A 1 95 ? 0.418 9.610 -7.676 1.00 25.06 95 GLN A O 1
ATOM 723 N N . THR A 1 96 ? 2.524 10.123 -8.277 1.00 19.86 96 THR A N 1
ATOM 724 C CA . THR A 1 96 ? 2.375 9.496 -9.581 1.00 22.80 96 THR A CA 1
ATOM 725 C C . THR A 1 96 ? 2.191 7.993 -9.436 1.00 27.80 96 THR A C 1
ATOM 726 O O . THR A 1 96 ? 1.344 7.394 -10.112 1.00 27.69 96 THR A O 1
ATOM 730 N N . MET A 1 97 ? 2.936 7.373 -8.521 1.00 25.36 97 MET A N 1
ATOM 731 C CA . MET A 1 97 ? 2.727 5.952 -8.297 1.00 23.48 97 MET A CA 1
ATOM 732 C C . MET A 1 97 ? 1.336 5.704 -7.727 1.00 26.05 97 MET A C 1
ATOM 733 O O . MET A 1 97 ? 0.689 4.708 -8.072 1.00 27.96 97 MET A O 1
ATOM 738 N N . GLN A 1 98 ? 0.820 6.630 -6.918 1.00 26.07 98 GLN A N 1
ATOM 739 C CA . GLN A 1 98 ? -0.519 6.452 -6.369 1.00 30.39 98 GLN A CA 1
ATOM 740 C C . GLN A 1 98 ? -1.614 6.655 -7.412 1.00 30.35 98 GLN A C 1
ATOM 741 O O . GLN A 1 98 ? -2.776 6.345 -7.134 1.00 35.19 98 GLN A O 1
ATOM 747 N N . LYS A 1 99 ? -1.276 7.158 -8.599 1.00 26.83 99 LYS A N 1
ATOM 748 C CA . LYS A 1 99 ? -2.228 7.282 -9.697 1.00 34.53 99 LYS A CA 1
ATOM 749 C C . LYS A 1 99 ? -2.219 6.074 -10.618 1.00 31.35 99 LYS A C 1
ATOM 750 O O . LYS A 1 99 ? -3.176 5.882 -11.380 1.00 30.16 99 LYS A O 1
ATOM 756 N N . ASP A 1 100 ? -1.152 5.279 -10.569 1.00 29.39 100 ASP A N 1
ATOM 757 C CA . ASP A 1 100 ? -0.927 4.140 -11.445 1.00 28.07 100 ASP A CA 1
ATOM 758 C C . ASP A 1 100 ? -2.020 3.104 -11.207 1.00 30.75 100 ASP A C 1
ATOM 759 O O . ASP A 1 100 ? -2.107 2.518 -10.123 1.00 27.49 100 ASP A O 1
ATOM 764 N N . GLU A 1 101 ? -2.883 2.898 -12.203 1.00 30.10 101 GLU A N 1
ATOM 765 C CA . GLU A 1 101 ? -4.030 2.019 -12.011 1.00 29.63 101 GLU A CA 1
ATOM 766 C C . GLU A 1 101 ? -3.595 0.573 -11.810 1.00 27.25 101 GLU A C 1
ATOM 767 O O . GLU A 1 101 ? -4.282 -0.192 -11.121 1.00 26.02 101 GLU A O 1
ATOM 773 N N . GLU A 1 102 ? -2.468 0.177 -12.399 1.00 24.81 102 GLU A N 1
ATOM 774 C CA . GLU A 1 102 ? -1.958 -1.166 -12.156 1.00 30.36 102 GLU A CA 1
ATOM 775 C C . GLU A 1 102 ? -1.484 -1.308 -10.714 1.00 27.95 102 GLU A C 1
ATOM 776 O O . GLU A 1 102 ? -1.790 -2.302 -10.042 1.00 23.40 102 GLU A O 1
ATOM 782 N N . PHE A 1 103 ? -0.753 -0.307 -10.214 1.00 22.85 103 PHE A N 1
ATOM 783 C CA . PHE A 1 103 ? -0.416 -0.263 -8.792 1.00 19.24 103 PHE A CA 1
ATOM 784 C C . PHE A 1 103 ? -1.664 -0.395 -7.926 1.00 20.08 103 PHE A C 1
ATOM 785 O O . PHE A 1 103 ? -1.687 -1.167 -6.962 1.00 21.65 103 PHE A O 1
ATOM 793 N N . LEU A 1 104 ? -2.711 0.369 -8.250 1.00 21.28 104 LEU A N 1
ATOM 794 C CA . LEU A 1 104 ? -3.908 0.391 -7.410 1.00 19.95 104 LEU A CA 1
ATOM 795 C C . LEU A 1 104 ? -4.649 -0.941 -7.451 1.00 22.07 104 LEU A C 1
ATOM 796 O O . LEU A 1 104 ? -5.049 -1.474 -6.408 1.00 25.48 104 LEU A O 1
ATOM 801 N N . ARG A 1 105 ? -4.856 -1.494 -8.643 1.00 23.81 105 ARG A N 1
ATOM 802 C CA . ARG A 1 105 ? -5.616 -2.738 -8.722 1.00 22.70 105 ARG A CA 1
ATOM 803 C C . ARG A 1 105 ? -4.831 -3.927 -8.181 1.00 23.95 105 ARG A C 1
ATOM 804 O O . ARG A 1 105 ? -5.441 -4.918 -7.764 1.00 25.92 105 ARG A O 1
ATOM 812 N N . THR A 1 106 ? -3.501 -3.838 -8.156 1.00 25.19 106 THR A N 1
ATOM 813 C CA . THR A 1 106 ? -2.661 -4.944 -7.704 1.00 25.29 106 THR A CA 1
ATOM 814 C C . THR A 1 106 ? -2.533 -4.970 -6.182 1.00 26.55 106 THR A C 1
ATOM 815 O O . THR A 1 106 ? -2.687 -6.021 -5.551 1.00 21.39 106 THR A O 1
ATOM 819 N N . THR A 1 107 ? -2.265 -3.816 -5.576 1.00 21.66 107 THR A N 1
ATOM 820 C CA . THR A 1 107 ? -1.923 -3.742 -4.157 1.00 25.54 107 THR A CA 1
ATOM 821 C C . THR A 1 107 ? -3.123 -3.569 -3.232 1.00 25.89 107 THR A C 1
ATOM 822 O O . THR A 1 107 ? -3.072 -4.019 -2.081 1.00 27.20 107 THR A O 1
ATOM 826 N N . ILE A 1 108 ? -4.200 -2.916 -3.673 1.00 20.81 108 ILE A N 1
ATOM 827 C CA . ILE A 1 108 ? -5.334 -2.685 -2.772 1.00 21.71 108 ILE A CA 1
ATOM 828 C C . ILE A 1 108 ? -5.932 -3.988 -2.260 1.00 25.64 108 ILE A C 1
ATOM 829 O O . ILE A 1 108 ? -6.113 -4.122 -1.038 1.00 26.91 108 ILE A O 1
ATOM 834 N N . PRO A 1 109 ? -6.269 -4.968 -3.103 1.00 20.45 109 PRO A N 1
ATOM 835 C CA . PRO A 1 109 ? -6.784 -6.241 -2.570 1.00 24.40 109 PRO A CA 1
ATOM 836 C C . PRO A 1 109 ? -5.832 -6.896 -1.586 1.00 25.06 109 PRO A C 1
ATOM 837 O O . PRO A 1 109 ? -6.259 -7.760 -0.810 1.00 27.66 109 PRO A O 1
ATOM 841 N N . ASP A 1 110 ? -4.553 -6.533 -1.599 1.00 22.02 110 ASP A N 1
ATOM 842 C CA . ASP A 1 110 ? -3.627 -7.214 -0.715 1.00 25.10 110 ASP A CA 1
ATOM 843 C C . ASP A 1 110 ? -3.710 -6.704 0.717 1.00 23.45 110 ASP A C 1
ATOM 844 O O . ASP A 1 110 ? -3.369 -7.449 1.644 1.00 22.01 110 ASP A O 1
ATOM 849 N N . HIS A 1 111 ? -4.174 -5.466 0.927 1.00 24.96 111 HIS A N 1
ATOM 850 C CA . HIS A 1 111 ? -4.241 -4.941 2.288 1.00 24.86 111 HIS A CA 1
ATOM 851 C C . HIS A 1 111 ? -5.083 -5.834 3.178 1.00 23.13 111 HIS A C 1
ATOM 852 O O . HIS A 1 111 ? -4.764 -6.025 4.353 1.00 19.56 111 HIS A O 1
ATOM 859 N N . PHE A 1 112 ? -6.166 -6.389 2.637 1.00 23.17 112 PHE A N 1
ATOM 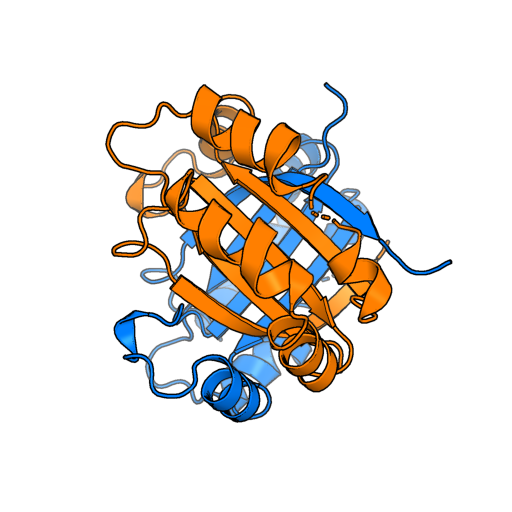860 C CA . PHE A 1 112 ? -7.040 -7.242 3.432 1.00 25.24 112 PHE A CA 1
ATOM 861 C C . PHE A 1 112 ? -6.335 -8.502 3.924 1.00 20.87 112 PHE A C 1
ATOM 862 O O . PHE A 1 112 ? -6.820 -9.145 4.859 1.00 23.13 112 PHE A O 1
ATOM 864 N N . ASN A 1 113 ? -5.199 -8.865 3.329 1.00 18.30 113 ASN A N 1
ATOM 865 C CA . ASN A 1 113 ? -4.481 -10.066 3.725 1.00 18.08 113 ASN A CA 1
ATOM 866 C C . ASN A 1 113 ? -3.537 -9.857 4.903 1.00 17.97 113 ASN A C 1
ATOM 867 O O . ASN A 1 113 ? -3.049 -10.845 5.459 1.00 20.80 113 ASN A O 1
ATOM 872 N N . PHE A 1 114 ? -3.273 -8.618 5.317 1.00 15.84 114 PHE A N 1
ATOM 873 C CA . PHE A 1 114 ? -2.279 -8.451 6.371 1.00 17.14 114 PHE A CA 1
ATOM 874 C C . PHE A 1 114 ? -2.460 -7.204 7.228 1.00 15.80 114 PHE A C 1
ATOM 875 O O . PHE A 1 114 ? -1.811 -7.093 8.271 1.00 14.21 114 PHE A O 1
ATOM 883 N N . ALA A 1 115 ? -3.332 -6.271 6.844 1.00 15.51 115 ALA A N 1
ATOM 884 C CA . ALA A 1 115 ? -3.372 -4.963 7.496 1.00 13.84 115 ALA A CA 1
ATOM 885 C C . ALA A 1 115 ? -4.761 -4.663 8.046 1.00 16.91 115 ALA A C 1
ATOM 886 O O . ALA A 1 115 ? -5.768 -4.899 7.372 1.00 17.36 115 ALA A O 1
ATOM 888 N N . ASP A 1 116 ? -4.809 -4.164 9.277 1.00 12.80 116 ASP A N 1
ATOM 889 C CA . ASP A 1 116 ? -6.000 -3.501 9.804 1.00 14.27 116 ASP A CA 1
ATOM 890 C C . ASP A 1 116 ? -5.825 -2.026 9.467 1.00 14.15 116 ASP A C 1
ATOM 891 O O . ASP A 1 116 ? -5.226 -1.269 10.226 1.00 15.38 116 ASP A O 1
ATOM 896 N N . MET A 1 117 ? -6.338 -1.612 8.311 1.00 14.21 117 MET A N 1
ATOM 897 C CA . MET A 1 117 ? -6.073 -0.250 7.870 1.00 14.30 117 MET A CA 1
ATOM 898 C C . MET A 1 117 ? -6.774 0.786 8.736 1.00 14.32 117 MET A C 1
ATOM 899 O O . MET A 1 117 ? -6.327 1.935 8.780 1.00 13.22 117 MET A O 1
ATOM 904 N N . THR A 1 118 ? -7.843 0.411 9.448 1.00 16.05 118 THR A N 1
ATOM 905 C CA . THR A 1 118 ? -8.449 1.383 10.355 1.00 13.65 118 THR A CA 1
ATOM 906 C C . THR A 1 118 ? -7.526 1.721 11.520 1.00 14.90 118 THR A C 1
ATOM 907 O O . THR A 1 118 ? -7.620 2.824 12.075 1.00 14.99 118 THR A O 1
ATOM 911 N N . ARG A 1 119 ? -6.597 0.828 11.868 1.00 14.79 119 ARG A N 1
ATOM 912 C CA . ARG A 1 119 ? -5.637 1.077 12.935 1.00 13.23 119 ARG A CA 1
ATOM 913 C C . ARG A 1 119 ? -4.242 1.382 12.401 1.00 13.25 119 ARG A C 1
ATOM 914 O O . ARG A 1 119 ? -3.259 1.232 13.131 1.00 15.54 119 ARG A O 1
ATOM 922 N N . SER A 1 120 ? -4.137 1.825 11.152 1.00 12.41 120 SER A N 1
ATOM 923 C CA . SER A 1 120 ? -2.858 2.130 10.532 1.00 11.50 120 SER A CA 1
ATOM 924 C C . SER A 1 120 ? -2.772 3.625 10.238 1.00 14.24 120 SER A C 1
ATOM 925 O O . SER A 1 120 ? -3.787 4.323 10.165 1.00 14.85 120 SER A O 1
ATOM 928 N N . LYS A 1 121 ? -1.542 4.128 10.100 1.00 13.10 121 LYS A N 1
ATOM 929 C CA . LYS A 1 121 ? -1.340 5.557 9.920 1.00 13.22 121 LYS A CA 1
ATOM 930 C C . LYS A 1 121 ? -0.273 5.817 8.874 1.00 13.32 121 LYS A C 1
ATOM 931 O O . LYS A 1 121 ? 0.563 4.959 8.574 1.00 14.04 121 LYS A O 1
ATOM 937 N N . GLY A 1 122 ? -0.314 7.028 8.324 1.00 12.01 122 GLY A N 1
ATOM 938 C CA . GLY A 1 122 ? 0.695 7.461 7.376 1.00 15.89 122 GLY A CA 1
ATOM 939 C C . GLY A 1 122 ? 1.519 8.626 7.882 1.00 13.69 122 GLY A C 1
ATOM 940 O O . GLY A 1 122 ? 1.111 9.342 8.804 1.00 14.67 122 GLY A O 1
ATOM 941 N N . SER A 1 123 ? 2.688 8.836 7.286 1.00 12.32 123 SER A N 1
ATOM 942 C CA . SER A 1 123 ? 3.541 9.933 7.713 1.00 12.78 123 SER A CA 1
ATOM 943 C C . SER A 1 123 ? 4.442 10.354 6.558 1.00 13.38 123 SER A C 1
ATOM 944 O O . SER A 1 123 ? 5.039 9.498 5.902 1.00 15.16 123 SER A O 1
ATOM 947 N N . LEU A 1 124 ? 4.529 11.657 6.298 1.00 10.82 124 LEU A N 1
ATOM 948 C CA . LEU A 1 124 ? 5.500 12.192 5.348 1.00 12.68 124 LEU A CA 1
ATOM 949 C C . LEU A 1 124 ? 6.361 13.197 6.103 1.00 13.53 124 LEU A C 1
ATOM 950 O O . LEU A 1 124 ? 5.861 14.232 6.554 1.00 14.44 124 LEU A O 1
ATOM 955 N N . THR A 1 125 ? 7.654 12.890 6.244 1.00 13.89 125 THR A N 1
ATOM 956 C CA . THR A 1 125 ? 8.606 13.732 6.956 1.00 12.55 125 THR A CA 1
ATOM 957 C C . THR A 1 125 ? 9.756 14.106 6.027 1.00 10.45 125 THR A C 1
ATOM 958 O O . THR A 1 125 ? 9.959 13.480 4.987 1.00 11.70 125 THR A O 1
ATOM 962 N N . TRP A 1 126 ? 10.526 15.126 6.415 1.00 12.06 126 TRP A N 1
ATOM 963 C CA . TRP A 1 126 ? 11.828 15.358 5.814 1.00 13.53 126 TRP A CA 1
ATOM 964 C C . TRP A 1 126 ? 12.885 14.838 6.779 1.00 13.68 126 TRP A C 1
ATOM 965 O O . TRP A 1 126 ? 12.674 14.803 7.992 1.00 12.86 126 TRP A O 1
ATOM 976 N N . ILE A 1 127 ? 13.996 14.356 6.238 1.00 13.40 127 ILE A N 1
ATOM 977 C CA . ILE A 1 127 ? 14.947 13.632 7.071 1.00 12.94 127 ILE A CA 1
ATOM 978 C C . ILE A 1 127 ? 16.334 14.241 6.975 1.00 17.64 127 ILE A C 1
ATOM 979 O O . ILE A 1 127 ? 16.694 14.885 5.984 1.00 15.07 127 ILE A O 1
ATOM 984 N N . GLU A 1 128 ? 17.099 14.047 8.048 1.00 13.08 128 GLU A N 1
ATOM 985 C CA . GLU A 1 128 ? 18.540 14.245 8.076 1.00 13.53 128 GLU A CA 1
ATOM 986 C C . GLU A 1 128 ? 19.131 12.881 8.371 1.00 17.65 128 GLU A C 1
ATOM 987 O O . GLU A 1 128 ? 18.690 12.211 9.311 1.00 15.54 128 GLU A O 1
ATOM 993 N N . GLU A 1 129 ? 20.117 12.467 7.592 1.00 16.26 129 GLU A N 1
ATOM 994 C CA . GLU A 1 129 ? 20.644 11.120 7.718 1.00 13.30 129 GLU A CA 1
ATOM 995 C C . GLU A 1 129 ? 22.149 11.200 7.885 1.00 17.39 129 GLU A C 1
ATOM 996 O O . GLU A 1 129 ? 22.806 12.000 7.215 1.00 16.81 129 GLU A O 1
ATOM 1002 N N . PHE A 1 130 ? 22.689 10.376 8.786 1.00 14.18 130 PHE A N 1
ATOM 1003 C CA . PHE A 1 130 ? 24.131 10.239 8.952 1.00 17.50 130 PHE A CA 1
ATOM 1004 C C . PHE A 1 130 ? 24.479 8.762 8.859 1.00 18.18 130 PHE A C 1
ATOM 1005 O O . PHE A 1 130 ? 24.025 7.963 9.684 1.00 16.04 130 PHE A O 1
ATOM 1013 N N . THR A 1 131 ? 25.264 8.394 7.854 1.00 16.18 131 THR A N 1
ATOM 1014 C CA . THR A 1 131 ? 25.653 7.001 7.647 1.00 15.74 131 THR A CA 1
ATOM 1015 C C . THR A 1 131 ? 27.116 6.872 8.044 1.00 19.00 131 THR A C 1
ATOM 1016 O O . THR A 1 131 ? 27.968 7.605 7.530 1.00 17.60 131 THR A O 1
ATOM 1020 N N . PHE A 1 132 ? 27.402 5.966 8.972 1.00 12.39 132 PHE A N 1
ATOM 1021 C CA . PHE A 1 132 ? 28.715 5.942 9.593 1.00 16.27 132 PHE A CA 1
ATOM 1022 C C . PHE A 1 132 ? 29.677 4.951 8.953 1.00 17.33 132 PHE A C 1
ATOM 1023 O O . PHE A 1 132 ? 30.856 4.942 9.312 1.00 18.43 132 PHE A O 1
ATOM 1031 N N . ALA A 1 133 ? 29.228 4.154 7.992 1.00 17.54 133 ALA A N 1
ATOM 1032 C CA . ALA A 1 133 ? 30.156 3.290 7.274 1.00 18.70 133 ALA A CA 1
ATOM 1033 C C . ALA A 1 133 ? 31.190 4.134 6.532 1.00 18.31 133 ALA A C 1
ATOM 1034 O O . ALA A 1 133 ? 30.855 5.128 5.875 1.00 18.60 133 ALA A O 1
ATOM 1036 N N . LEU A 1 134 ? 32.457 3.756 6.661 1.00 16.55 134 LEU A N 1
ATOM 1037 C CA . LEU A 1 134 ? 33.511 4.440 5.936 1.00 17.00 134 LEU A CA 1
ATOM 1038 C C . LEU A 1 134 ? 33.365 4.137 4.438 1.00 19.19 134 LEU A C 1
ATOM 1039 O O . LEU A 1 134 ? 33.413 5.062 3.608 1.00 25.40 134 LEU A O 1
ATOM 1044 N N . ARG B 1 9 ? 20.422 -10.028 10.747 1.00 23.54 9 ARG B N 1
ATOM 1045 C CA . ARG B 1 9 ? 19.450 -8.978 10.452 1.00 18.32 9 ARG B CA 1
ATOM 1046 C C . ARG B 1 9 ? 19.846 -7.681 11.130 1.00 16.41 9 ARG B C 1
ATOM 1047 O O . ARG B 1 9 ? 20.195 -7.689 12.307 1.00 15.78 9 ARG B O 1
ATOM 1055 N N . LEU B 1 10 ? 19.763 -6.572 10.399 1.00 15.17 10 LEU B N 1
ATOM 1056 C CA . LEU B 1 10 ? 19.951 -5.259 10.995 1.00 14.14 10 LEU B CA 1
ATOM 1057 C C . LEU B 1 10 ? 18.748 -4.921 11.879 1.00 14.17 10 LEU B C 1
ATOM 1058 O O . LEU B 1 10 ? 17.643 -5.433 11.681 1.00 14.35 10 LEU B O 1
ATOM 1063 N N . LEU B 1 11 ? 18.986 -4.094 12.888 1.00 10.22 11 LEU B N 1
ATOM 1064 C CA . LEU B 1 11 ? 17.975 -3.662 13.847 1.00 12.19 11 LEU B CA 1
ATOM 1065 C C . LEU B 1 11 ? 17.790 -2.153 13.757 1.00 15.12 11 LEU B C 1
ATOM 1066 O O . LEU B 1 11 ? 18.717 -1.420 13.398 1.00 11.57 11 LEU B O 1
ATOM 1071 N N . CYS B 1 12 ? 16.588 -1.681 14.094 1.00 12.37 12 CYS B N 1
ATOM 1072 C CA . CYS B 1 12 ? 16.309 -0.250 14.144 1.00 12.58 12 CYS B CA 1
ATOM 1073 C C . CYS B 1 12 ? 15.731 0.076 15.511 1.00 12.14 12 CYS B C 1
ATOM 1074 O O . CYS B 1 12 ? 14.699 -0.479 15.899 1.00 13.12 12 CYS B O 1
ATOM 1077 N N . TRP B 1 13 ? 16.411 0.945 16.247 1.00 13.64 13 TRP B N 1
ATOM 1078 C CA . TRP B 1 13 ? 15.923 1.448 17.523 1.00 12.57 13 TRP B CA 1
ATOM 1079 C C . TRP B 1 13 ? 15.332 2.828 17.270 1.00 15.88 13 TRP B C 1
ATOM 1080 O O . TRP B 1 13 ? 16.035 3.719 16.792 1.00 11.20 13 TRP B O 1
ATOM 1091 N N . SER B 1 14 ? 14.036 2.996 17.545 1.00 13.39 14 SER B N 1
ATOM 1092 C CA . SER B 1 14 ? 13.347 4.232 17.187 1.00 14.00 14 SER B CA 1
ATOM 1093 C C . SER B 1 14 ? 12.685 4.843 18.408 1.00 11.77 14 SER B C 1
ATOM 1094 O O . SER B 1 14 ? 12.109 4.128 19.231 1.00 15.25 14 SER B O 1
ATOM 1097 N N . ILE B 1 15 ? 12.766 6.170 18.529 1.00 11.97 15 ILE B N 1
ATOM 1098 C CA . ILE B 1 15 ? 12.065 6.893 19.582 1.00 11.96 15 ILE B CA 1
ATOM 1099 C C . ILE B 1 15 ? 11.172 7.934 18.920 1.00 11.31 15 ILE B C 1
ATOM 1100 O O . ILE B 1 15 ? 11.649 8.766 18.137 1.00 12.59 15 ILE B O 1
ATOM 1105 N N . TYR B 1 16 ? 9.875 7.857 19.208 1.00 10.62 16 TYR B N 1
A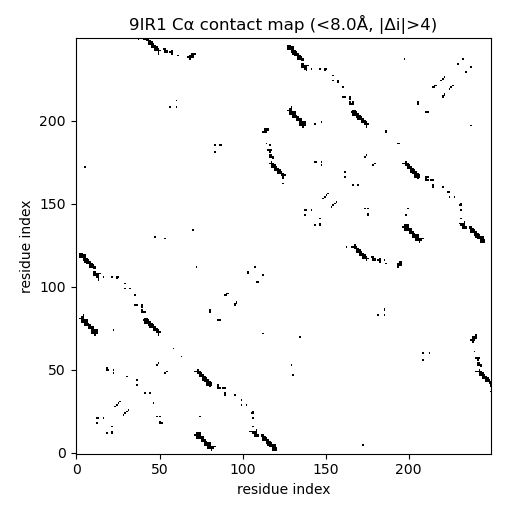TOM 1106 C CA . TYR B 1 16 ? 8.864 8.725 18.615 1.00 12.87 16 TYR B CA 1
ATOM 1107 C C . TYR B 1 16 ? 8.627 9.856 19.598 1.00 12.50 16 TYR B C 1
ATOM 1108 O O . TYR B 1 16 ? 8.241 9.601 20.740 1.00 12.05 16 TYR B O 1
ATOM 1117 N N . VAL B 1 17 ? 8.922 11.087 19.184 1.00 12.21 17 VAL B N 1
ATOM 1118 C CA . VAL B 1 17 ? 9.040 12.206 20.115 1.00 13.75 17 VAL B CA 1
ATOM 1119 C C . VAL B 1 17 ? 7.928 13.206 19.857 1.00 12.46 17 VAL B C 1
ATOM 1120 O O . VAL B 1 17 ? 7.727 13.655 18.717 1.00 13.13 17 VAL B O 1
ATOM 1124 N N . THR B 1 18 ? 7.201 13.535 20.918 1.00 13.56 18 THR B N 1
ATOM 1125 C CA . THR B 1 18 ? 6.333 14.704 20.974 1.00 15.71 18 THR B CA 1
ATOM 1126 C C . THR B 1 18 ? 7.114 15.863 21.595 1.00 15.02 18 THR B C 1
ATOM 1127 O O . THR B 1 18 ? 7.764 15.685 22.629 1.00 16.96 18 THR B O 1
ATOM 1131 N N . LYS B 1 19 ? 7.055 17.043 20.971 1.00 12.97 19 LYS B N 1
ATOM 1132 C CA . LYS B 1 19 ? 7.815 18.175 21.492 1.00 15.76 19 LYS B CA 1
ATOM 1133 C C . LYS B 1 19 ? 7.275 18.624 22.857 1.00 18.82 19 LYS B C 1
ATOM 1134 O O . LYS B 1 19 ? 6.153 18.295 23.252 1.00 17.35 19 LYS B O 1
ATOM 1140 N N . LYS B 1 20 ? 8.097 19.373 23.590 1.00 20.29 20 LYS B N 1
ATOM 1141 C CA . LYS B 1 20 ? 7.628 19.954 24.848 1.00 24.28 20 LYS B CA 1
ATOM 1142 C C . LYS B 1 20 ? 6.376 20.797 24.599 1.00 22.28 20 LYS B C 1
ATOM 1143 O O . LYS B 1 20 ? 6.286 21.478 23.570 1.00 19.72 20 LYS B O 1
ATOM 1149 N N . PRO B 1 21 ? 5.405 20.805 25.522 1.00 24.22 21 PRO B N 1
ATOM 1150 C CA . PRO B 1 21 ? 4.127 21.487 25.224 1.00 24.33 21 PRO B CA 1
ATOM 1151 C C . PRO B 1 21 ? 4.273 22.971 24.917 1.00 27.26 21 PRO B C 1
ATOM 1152 O O . PRO B 1 21 ? 3.584 23.495 24.030 1.00 27.91 21 PRO B O 1
ATOM 1156 N N . ASP B 1 22 ? 5.142 23.670 25.644 1.00 19.73 22 ASP B N 1
ATOM 1157 C CA . ASP B 1 22 ? 5.349 25.103 25.478 1.00 22.13 22 ASP B CA 1
ATOM 1158 C C . ASP B 1 22 ? 6.515 25.423 24.555 1.00 19.18 22 ASP B C 1
ATOM 1159 O O . ASP B 1 22 ? 6.925 26.586 24.460 1.00 17.45 22 ASP B O 1
ATOM 1164 N N . GLN B 1 23 ? 7.064 24.420 23.884 1.00 17.55 23 GLN B N 1
ATOM 1165 C CA . GLN B 1 23 ? 8.141 24.623 22.927 1.00 15.31 23 GLN B CA 1
ATOM 1166 C C . GLN B 1 23 ? 7.551 24.790 21.535 1.00 14.03 23 GLN B C 1
ATOM 1167 O O . GLN B 1 23 ? 6.695 24.002 21.126 1.00 19.20 23 GLN B O 1
ATOM 1173 N N . SER B 1 24 ? 8.005 25.810 20.807 1.00 19.76 24 SER B N 1
ATOM 1174 C CA . SER B 1 24 ? 7.496 26.003 19.459 1.00 15.58 24 SER B CA 1
ATOM 1175 C C . SER B 1 24 ? 8.058 24.930 18.531 1.00 16.83 24 SER B C 1
ATOM 1176 O O . SER B 1 24 ? 9.112 24.341 18.780 1.00 14.70 24 SER B O 1
ATOM 1179 N N . GLU B 1 25 ? 7.318 24.663 17.458 1.00 16.35 25 GLU B N 1
ATOM 1180 C CA . GLU B 1 25 ? 7.820 23.776 16.412 1.00 16.25 25 GLU B CA 1
ATOM 1181 C C . GLU B 1 25 ? 9.228 24.151 15.981 1.00 14.75 25 GLU B C 1
ATOM 1182 O O . GLU B 1 25 ? 10.122 23.303 15.921 1.00 14.37 25 GLU B O 1
ATOM 1188 N N . GLU B 1 26 ? 9.424 25.409 15.599 1.00 15.20 26 GLU B N 1
ATOM 1189 C CA . GLU B 1 26 ? 10.723 25.810 15.073 1.00 15.37 26 GLU B CA 1
ATOM 1190 C C . GLU B 1 26 ? 11.838 25.600 16.102 1.00 11.95 26 GLU B C 1
ATOM 1191 O O . GLU B 1 26 ? 12.909 25.087 15.762 1.00 15.59 26 GLU B O 1
ATOM 1197 N N . ASP B 1 27 ? 11.597 25.952 17.370 1.00 14.21 27 ASP B N 1
ATOM 1198 C CA . ASP B 1 27 ? 12.631 25.763 18.387 1.00 13.75 27 ASP B CA 1
ATOM 1199 C C . ASP B 1 27 ? 12.908 24.285 18.642 1.00 14.15 27 ASP B C 1
ATOM 1200 O O . ASP B 1 27 ? 14.059 23.898 18.896 1.00 12.74 27 ASP B O 1
ATOM 1205 N N . HIS B 1 28 ? 11.866 23.440 18.596 1.00 12.37 28 HIS B N 1
ATOM 1206 C CA . HIS B 1 28 ? 12.066 22.002 18.774 1.00 13.36 28 HIS B CA 1
ATOM 1207 C C . HIS B 1 28 ? 12.997 21.446 17.702 1.00 13.82 28 HIS B C 1
ATOM 1208 O O . HIS B 1 28 ? 13.990 20.772 18.005 1.00 12.28 28 HIS B O 1
ATOM 1215 N N . HIS B 1 29 ? 12.706 21.737 16.436 1.00 11.12 29 HIS B N 1
ATOM 1216 C CA . HIS B 1 29 ? 13.504 21.154 15.372 1.00 12.89 29 HIS B CA 1
ATOM 1217 C C . HIS B 1 29 ? 14.883 21.785 15.321 1.00 13.24 29 HIS B C 1
ATOM 1218 O O . HIS B 1 29 ? 15.860 21.101 15.004 1.00 14.04 29 HIS B O 1
ATOM 1225 N N . ASN B 1 30 ? 14.993 23.072 15.664 1.00 11.81 30 ASN B N 1
ATOM 1226 C CA . ASN B 1 30 ? 16.318 23.687 15.728 1.00 12.95 30 ASN B CA 1
ATOM 1227 C C . ASN B 1 30 ? 17.163 23.052 16.823 1.00 14.77 30 ASN B C 1
ATOM 1228 O O . ASN B 1 30 ? 18.360 22.800 16.630 1.00 14.25 30 ASN B O 1
ATOM 1233 N N . HIS B 1 31 ? 16.559 22.750 17.971 1.00 11.89 31 HIS B N 1
ATOM 1234 C CA . HIS B 1 31 ? 17.345 22.125 19.032 1.00 11.67 31 HIS B CA 1
ATOM 1235 C C . HIS B 1 31 ? 17.820 20.744 18.615 1.00 11.02 31 HIS B C 1
ATOM 1236 O O . HIS B 1 31 ? 18.992 20.387 18.803 1.00 13.59 31 HIS B O 1
ATOM 1243 N N . VAL B 1 32 ? 16.908 19.938 18.085 1.00 11.73 32 VAL B N 1
ATOM 1244 C CA . VAL B 1 32 ? 17.261 18.584 17.680 1.00 13.27 32 VAL B CA 1
ATOM 1245 C C . VAL B 1 32 ? 18.405 18.617 16.672 1.00 14.16 32 VAL B C 1
ATOM 1246 O O . VAL B 1 32 ? 19.395 17.884 16.807 1.00 12.15 32 VAL B O 1
ATOM 1250 N N . SER B 1 33 ? 18.301 19.484 15.654 1.00 14.89 33 SER B N 1
ATOM 1251 C CA . SER B 1 33 ? 19.288 19.459 14.569 1.00 14.79 33 SER B CA 1
ATOM 1252 C C . SER B 1 33 ? 20.578 20.197 14.915 1.00 15.76 33 SER B C 1
ATOM 1253 O O . SER B 1 33 ? 21.667 19.759 14.523 1.00 14.09 33 SER B O 1
ATOM 1256 N N . LYS B 1 34 ? 20.486 21.318 15.631 1.00 14.86 34 LYS B N 1
ATOM 1257 C CA . LYS B 1 34 ? 21.627 22.212 15.790 1.00 13.34 34 LYS B CA 1
ATOM 1258 C C . LYS B 1 34 ? 22.311 22.112 17.143 1.00 16.80 34 LYS B C 1
ATOM 1259 O O . LYS B 1 34 ? 23.478 22.511 17.250 1.00 15.08 34 LYS B O 1
ATOM 1265 N N . VAL B 1 35 ? 21.631 21.589 18.170 1.00 11.42 35 VAL B N 1
ATOM 1266 C CA . VAL B 1 35 ? 22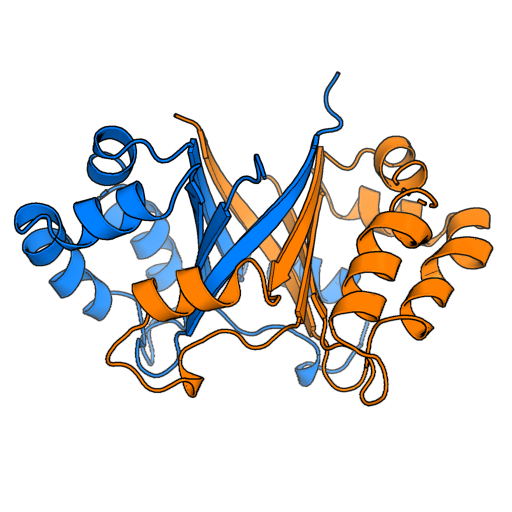.207 21.436 19.508 1.00 11.52 35 VAL B CA 1
ATOM 1267 C C . VAL B 1 35 ? 22.419 19.964 19.861 1.00 15.06 35 VAL B C 1
ATOM 1268 O O . VAL B 1 35 ? 23.534 19.550 20.190 1.00 13.13 35 VAL B O 1
ATOM 1272 N N . ASN B 1 36 ? 21.354 19.160 19.813 1.00 12.26 36 ASN B N 1
ATOM 1273 C CA . ASN B 1 36 ? 21.479 17.745 20.159 1.00 12.88 36 ASN B CA 1
ATOM 1274 C C . ASN B 1 36 ? 22.401 17.005 19.191 1.00 12.03 36 ASN B C 1
ATOM 1275 O O . ASN B 1 36 ? 23.290 16.267 19.616 1.00 12.24 36 ASN B O 1
ATOM 1280 N N . ALA B 1 37 ? 22.190 17.172 17.891 1.00 12.65 37 ALA B N 1
ATOM 1281 C CA . ALA B 1 37 ? 22.905 16.334 16.925 1.00 16.42 37 ALA B CA 1
ATOM 1282 C C . ALA B 1 37 ? 24.417 16.453 17.035 1.00 14.00 37 ALA B C 1
ATOM 1283 O O . ALA B 1 37 ? 25.099 15.413 17.003 1.00 13.07 37 ALA B O 1
ATOM 1285 N N . PRO B 1 38 ? 25.009 17.647 17.137 1.00 14.41 38 PRO B N 1
ATOM 1286 C CA . PRO B 1 38 ? 26.473 17.724 17.263 1.00 15.10 38 PRO B CA 1
ATOM 1287 C C . PRO B 1 38 ? 27.011 17.040 18.504 1.00 15.03 38 PRO B C 1
ATOM 1288 O O . PRO B 1 38 ? 28.141 16.529 18.480 1.00 13.84 38 PRO B O 1
ATOM 1292 N N . MET B 1 39 ? 26.242 17.008 19.589 1.00 12.19 39 MET B N 1
ATOM 1293 C CA . MET B 1 39 ? 26.655 16.318 20.805 1.00 14.23 39 MET B CA 1
ATOM 1294 C C . MET B 1 39 ? 26.543 14.809 20.660 1.00 13.33 39 MET B C 1
ATOM 1295 O O . MET B 1 39 ? 27.340 14.049 21.198 1.00 13.00 39 MET B O 1
ATOM 1319 N N . ILE B 1 41 ? 26.173 12.731 17.744 1.00 13.26 41 ILE B N 1
ATOM 1320 C CA . ILE B 1 41 ? 26.767 11.963 16.663 1.00 13.34 41 ILE B CA 1
ATOM 1321 C C . ILE B 1 41 ? 28.152 11.369 16.997 1.00 13.63 41 ILE B C 1
ATOM 1322 O O . ILE B 1 41 ? 28.448 10.245 16.582 1.00 13.80 41 ILE B O 1
ATOM 1327 N N . PRO B 1 42 ? 28.994 12.083 17.760 1.00 12.90 42 PRO B N 1
ATOM 1328 C CA . PRO B 1 42 ? 30.274 11.477 18.173 1.00 13.56 42 PRO B CA 1
ATOM 1329 C C . PRO B 1 42 ? 30.113 10.138 18.869 1.00 13.85 42 PRO B C 1
ATOM 1330 O O . PRO B 1 42 ? 30.901 9.209 18.637 1.00 14.18 42 PRO B O 1
ATOM 1334 N N . PHE B 1 43 ? 29.098 10.022 19.724 1.00 12.52 43 PHE B N 1
ATOM 1335 C CA . PHE B 1 43 ? 28.875 8.784 20.456 1.00 12.88 43 PHE B CA 1
ATOM 1336 C C . PHE B 1 43 ? 28.360 7.700 19.529 1.00 11.64 43 PHE B C 1
ATOM 1337 O O . PHE B 1 43 ? 28.751 6.536 19.650 1.00 12.80 43 PHE B O 1
ATOM 1345 N N . LEU B 1 44 ? 27.496 8.074 18.580 1.00 12.31 44 LEU B N 1
ATOM 1346 C CA . LEU B 1 44 ? 26.942 7.089 17.665 1.00 10.50 44 LEU B CA 1
ATOM 1347 C C . LEU B 1 44 ? 28.048 6.419 16.850 1.00 12.51 44 LEU B C 1
ATOM 1348 O O . LEU B 1 44 ? 28.051 5.194 16.687 1.00 13.04 44 LEU B O 1
ATOM 1353 N N . LYS B 1 45 ? 29.008 7.194 16.347 1.00 10.85 45 LYS B N 1
ATOM 1354 C CA . LYS B 1 45 ? 30.132 6.577 15.636 1.00 12.49 45 LYS B CA 1
ATOM 1355 C C . LYS B 1 45 ? 30.971 5.736 16.580 1.00 13.67 45 LYS B C 1
ATOM 1356 O O . LYS B 1 45 ? 31.368 4.605 16.253 1.00 12.79 45 LYS B O 1
ATOM 1362 N N . LYS B 1 46 ? 31.271 6.282 17.755 1.00 11.18 46 LYS B N 1
ATOM 1363 C CA . LYS B 1 46 ? 32.146 5.568 18.682 1.00 13.88 46 LYS B CA 1
ATOM 1364 C C . LYS B 1 46 ? 31.627 4.176 18.987 1.00 15.66 46 LYS B C 1
ATOM 1365 O O . LYS B 1 46 ? 32.417 3.249 19.195 1.00 16.49 46 LYS B O 1
ATOM 1371 N N . TYR B 1 47 ? 30.313 3.997 19.031 1.00 14.53 47 TYR B N 1
ATOM 1372 C CA . TYR B 1 47 ? 29.764 2.707 19.414 1.00 16.22 47 TYR B CA 1
ATOM 1373 C C . TYR B 1 47 ? 29.203 1.938 18.227 1.00 14.93 47 TYR B C 1
ATOM 1374 O O . TYR B 1 47 ? 28.513 0.938 18.418 1.00 16.76 47 TYR B O 1
ATOM 1383 N N . GLY B 1 48 ? 29.524 2.354 17.008 1.00 14.82 48 GLY B N 1
ATOM 1384 C CA . GLY B 1 48 ? 29.297 1.490 15.864 1.00 15.07 48 GLY B CA 1
ATOM 1385 C C . GLY B 1 48 ? 27.890 1.479 15.332 1.00 14.87 48 GLY B C 1
ATOM 1386 O O . GLY B 1 48 ? 27.480 0.498 14.699 1.00 14.36 48 GLY B O 1
ATOM 1387 N N . ILE B 1 49 ? 27.133 2.556 15.552 1.00 14.46 49 ILE B N 1
ATOM 1388 C CA . ILE B 1 49 ? 25.824 2.679 14.922 1.00 16.71 49 ILE B CA 1
ATOM 1389 C C . ILE B 1 49 ? 26.003 2.722 13.414 1.00 17.05 49 ILE B C 1
ATOM 1390 O O . ILE B 1 49 ? 26.930 3.362 12.901 1.00 17.86 49 ILE B O 1
ATOM 1395 N N . VAL B 1 50 ? 25.123 2.025 12.686 1.00 13.57 50 VAL B N 1
ATOM 1396 C CA . VAL B 1 50 ? 25.246 1.982 11.229 1.00 14.63 50 VAL B CA 1
ATOM 1397 C C . VAL B 1 50 ? 24.752 3.277 10.598 1.00 18.04 50 VAL B C 1
ATOM 1398 O O . VAL B 1 50 ? 25.395 3.831 9.695 1.00 16.35 50 VAL B O 1
ATOM 1402 N N . ARG B 1 51 ? 23.607 3.777 11.054 1.00 12.98 51 ARG B N 1
ATOM 1403 C CA . ARG B 1 51 ? 22.997 4.950 10.443 1.00 13.86 51 ARG B CA 1
ATOM 1404 C C . ARG B 1 51 ? 22.128 5.635 11.479 1.00 13.19 51 ARG B C 1
ATOM 1405 O O . ARG B 1 51 ? 21.413 4.961 12.225 1.00 12.62 51 ARG B O 1
ATOM 1413 N N . TYR B 1 52 ? 22.177 6.971 11.503 1.00 12.39 52 TYR B N 1
ATOM 1414 C CA . TYR B 1 52 ? 21.330 7.785 12.368 1.00 13.47 52 TYR B CA 1
ATOM 1415 C C . TYR B 1 52 ? 20.443 8.661 11.492 1.00 12.80 52 TYR B C 1
ATOM 1416 O O . TYR B 1 52 ? 20.944 9.388 10.634 1.00 12.72 52 TYR B O 1
ATOM 1425 N N . THR B 1 53 ? 19.130 8.597 11.706 1.00 12.63 53 THR B N 1
ATOM 1426 C CA . THR B 1 53 ? 18.185 9.394 10.931 1.00 13.42 53 THR B CA 1
ATOM 1427 C C . THR B 1 53 ? 17.284 10.148 11.887 1.00 13.61 53 THR B C 1
ATOM 1428 O O . THR B 1 53 ? 16.778 9.562 12.850 1.00 13.66 53 THR B O 1
ATOM 1432 N N . VAL B 1 54 ? 17.105 11.447 11.641 1.00 14.09 54 VAL B N 1
ATOM 1433 C CA . VAL B 1 54 ? 16.074 12.242 12.301 1.00 11.51 54 VAL B CA 1
ATOM 1434 C C . VAL B 1 54 ? 15.007 12.548 11.263 1.00 13.67 54 VAL B C 1
ATOM 1435 O O . VAL B 1 54 ? 15.303 13.123 10.206 1.00 14.99 54 VAL B O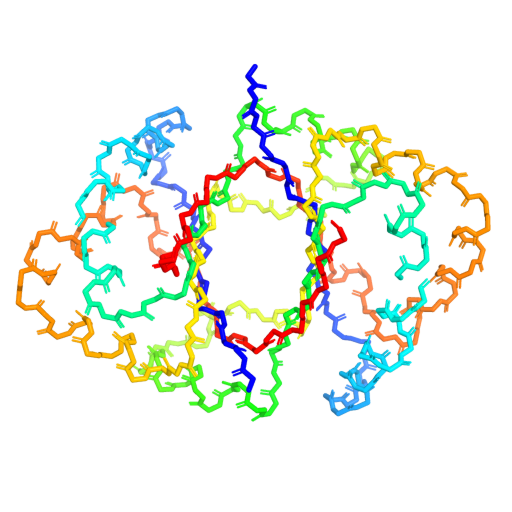 1
ATOM 1439 N N . LYS B 1 55 ? 13.780 12.137 11.550 1.00 13.06 55 LYS B N 1
ATOM 1440 C CA . LYS B 1 55 ? 12.626 12.447 10.721 1.00 13.72 55 LYS B CA 1
ATOM 1441 C C . LYS B 1 55 ? 11.906 13.627 11.352 1.00 14.26 55 LYS B C 1
ATOM 1442 O O . LYS B 1 55 ? 11.670 13.635 12.564 1.00 14.26 55 LYS B O 1
ATOM 1448 N N . HIS B 1 56 ? 11.583 14.627 10.537 1.00 11.36 56 HIS B N 1
ATOM 1449 C CA . HIS B 1 56 ? 10.989 15.871 11.005 1.00 13.73 56 HIS B CA 1
ATOM 1450 C C . HIS B 1 56 ? 9.591 16.008 10.420 1.00 14.34 56 HIS B C 1
ATOM 1451 O O . HIS B 1 56 ? 9.422 15.935 9.201 1.00 12.97 56 HIS B O 1
ATOM 1458 N N . ASN B 1 57 ? 8.613 16.249 11.281 1.00 10.19 57 ASN B N 1
ATOM 1459 C CA . ASN B 1 57 ? 7.221 16.488 10.898 1.00 12.87 57 ASN B CA 1
ATOM 1460 C C . ASN B 1 57 ? 6.919 17.947 11.254 1.00 12.95 57 ASN B C 1
ATOM 1461 O O . ASN B 1 57 ? 6.396 18.240 12.332 1.00 13.82 57 ASN B O 1
ATOM 1466 N N . ASP B 1 58 ? 7.242 18.869 10.340 1.00 12.91 58 ASP B N 1
ATOM 1467 C CA . ASP B 1 58 ? 7.201 20.306 10.665 1.00 11.14 58 ASP B CA 1
ATOM 1468 C C . ASP B 1 58 ? 6.563 21.068 9.506 1.00 15.53 58 ASP B C 1
ATOM 1469 O O . ASP B 1 58 ? 5.987 20.479 8.590 1.00 16.14 58 ASP B O 1
ATOM 1474 N N . ALA B 1 59 ? 6.661 22.404 9.560 1.00 17.31 59 ALA B N 1
ATOM 1475 C CA . ALA B 1 59 ? 5.971 23.235 8.575 1.00 17.56 59 ALA B CA 1
ATOM 1476 C C . ALA B 1 59 ? 6.477 22.993 7.158 1.00 13.84 59 ALA B C 1
ATOM 1477 O O . ALA B 1 59 ? 5.745 23.233 6.190 1.00 16.49 59 ALA B O 1
ATOM 1479 N N . TYR B 1 60 ? 7.722 22.539 7.001 1.00 14.27 60 TYR B N 1
ATOM 1480 C CA . TYR B 1 60 ? 8.221 22.235 5.661 1.00 14.82 60 TYR B CA 1
ATOM 1481 C C . TYR B 1 60 ? 7.553 20.989 5.091 1.00 15.98 60 TYR B C 1
ATOM 1482 O O . TYR B 1 60 ? 7.125 20.971 3.929 1.00 14.65 60 TYR B O 1
ATOM 1491 N N . SER B 1 61 ? 7.483 19.921 5.889 1.00 14.46 61 SER B N 1
ATOM 1492 C CA . SER B 1 61 ? 6.952 18.654 5.395 1.00 12.47 61 SER B CA 1
ATOM 1493 C C . SER B 1 61 ? 5.435 18.569 5.457 1.00 13.52 61 SER B C 1
ATOM 1494 O O . SER B 1 61 ? 4.835 17.832 4.666 1.00 12.22 61 SER B O 1
ATOM 1497 N N . LYS B 1 62 ? 4.795 19.282 6.384 1.00 14.05 62 LYS B N 1
ATOM 1498 C CA . LYS B 1 62 ? 3.377 19.054 6.629 1.00 12.48 62 LYS B CA 1
ATOM 1499 C C . LYS B 1 62 ? 2.490 19.333 5.421 1.00 13.23 62 LYS B C 1
ATOM 1500 O O . LYS B 1 62 ? 1.490 18.612 5.247 1.00 15.66 62 LYS B O 1
ATOM 1506 N N . PRO B 1 63 ? 2.768 20.320 4.566 1.00 15.89 63 PRO B N 1
ATOM 1507 C CA . PRO B 1 63 ? 1.918 20.480 3.373 1.00 17.46 63 PRO B CA 1
ATOM 1508 C C . PRO B 1 63 ? 2.082 19.344 2.379 1.00 15.84 63 PRO B C 1
ATOM 1509 O O . PRO B 1 63 ? 1.111 18.984 1.702 1.00 15.95 63 PRO B O 1
ATOM 1513 N N . LYS B 1 64 ? 3.291 18.778 2.265 1.00 14.29 64 LYS B N 1
ATOM 1514 C CA . LYS B 1 64 ? 3.502 17.629 1.396 1.00 12.59 64 LYS B CA 1
ATOM 1515 C C . LYS B 1 64 ? 2.774 16.412 1.946 1.00 15.36 64 LYS B C 1
ATOM 1516 O O . LYS B 1 64 ? 2.181 15.629 1.192 1.00 14.83 64 LYS B O 1
ATOM 1522 N N . GLN B 1 65 ? 2.814 16.253 3.269 1.00 13.93 65 GLN B N 1
ATOM 1523 C CA . GLN B 1 65 ? 2.059 15.206 3.950 1.00 15.76 65 GLN B CA 1
ATOM 1524 C C . GLN B 1 65 ? 0.564 15.373 3.707 1.00 16.88 65 GLN B C 1
ATOM 1525 O O . GLN B 1 65 ? -0.145 14.409 3.400 1.00 15.69 65 GLN B O 1
ATOM 1531 N N . ALA B 1 66 ? 0.072 16.603 3.840 1.00 15.09 66 ALA B N 1
ATOM 1532 C CA . ALA B 1 66 ? -1.343 16.863 3.629 1.00 14.19 66 ALA B CA 1
ATOM 1533 C C . ALA B 1 66 ? -1.763 16.552 2.196 1.00 16.79 66 ALA B C 1
ATOM 1534 O O . ALA B 1 66 ? -2.901 16.126 1.961 1.00 17.01 66 ALA B O 1
ATOM 1536 N N . ALA B 1 67 ? -0.863 16.749 1.226 1.00 14.88 67 ALA B N 1
ATOM 1537 C CA . ALA B 1 67 ? -1.192 16.385 -0.152 1.00 15.12 67 ALA B CA 1
ATOM 1538 C C . ALA B 1 67 ? -1.321 14.876 -0.305 1.00 18.80 67 ALA B C 1
ATOM 1539 O O . ALA B 1 67 ? -2.247 14.387 -0.964 1.00 19.04 67 ALA B O 1
ATOM 1541 N N . LEU B 1 68 ? -0.398 14.125 0.300 1.00 15.78 68 LEU B N 1
ATOM 1542 C CA . LEU B 1 68 ? -0.430 12.668 0.218 1.00 18.85 68 LEU B CA 1
ATOM 1543 C C . LEU B 1 68 ? -1.644 12.079 0.933 1.00 18.35 68 LEU B C 1
ATOM 1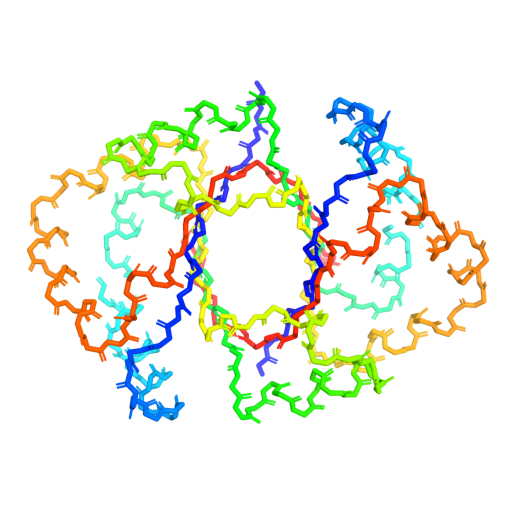544 O O . LEU B 1 68 ? -2.211 11.088 0.466 1.00 21.82 68 LEU B O 1
ATOM 1549 N N . MET B 1 69 ? -2.052 12.662 2.065 1.00 18.02 69 MET B N 1
ATOM 1550 C CA . MET B 1 69 ? -3.155 12.159 2.885 1.00 20.70 69 MET B CA 1
ATOM 1551 C C . MET B 1 69 ? -4.456 12.937 2.716 1.00 23.67 69 MET B C 1
ATOM 1552 O O . MET B 1 69 ? -5.328 12.869 3.594 1.00 23.22 69 MET B O 1
ATOM 1557 N N . ALA B 1 70 ? -4.601 13.686 1.631 1.00 19.28 70 ALA B N 1
ATOM 1558 C CA . ALA B 1 70 ? -5.826 14.443 1.419 1.00 20.02 70 ALA B CA 1
ATOM 1559 C C . ALA B 1 70 ? -7.016 13.499 1.309 1.00 20.63 70 ALA B C 1
ATOM 1560 O O . ALA B 1 70 ? -6.900 12.393 0.780 1.00 23.44 70 ALA B O 1
ATOM 1562 N N . GLY B 1 71 ? -8.160 13.930 1.832 1.00 21.50 71 GLY B N 1
ATOM 1563 C CA . GLY B 1 71 ? -9.356 13.121 1.740 1.00 25.50 71 GLY B CA 1
ATOM 1564 C C . GLY B 1 71 ? -9.502 12.084 2.825 1.00 32.09 71 GLY B C 1
ATOM 1565 O O . GLY B 1 71 ? -10.370 11.207 2.715 1.00 30.68 71 GLY B O 1
ATOM 1566 N N . GLN B 1 72 ? -8.664 12.148 3.854 1.00 21.90 72 GLN B N 1
ATOM 1567 C CA . GLN B 1 72 ? -8.682 11.299 5.029 1.00 24.12 72 GLN B CA 1
ATOM 1568 C C . GLN B 1 72 ? -8.671 12.164 6.274 1.00 22.13 72 GLN B C 1
ATOM 1569 O O . GLN B 1 72 ? -8.141 13.280 6.252 1.00 22.90 72 GLN B O 1
ATOM 1575 N N . PRO B 1 73 ? -9.199 11.656 7.384 1.00 19.28 73 PRO B N 1
ATOM 1576 C CA . PRO B 1 73 ? -9.104 12.400 8.645 1.00 21.33 73 PRO B CA 1
ATOM 1577 C C . PRO B 1 73 ? -7.652 12.678 9.003 1.00 23.09 73 PRO B C 1
ATOM 1578 O O . PRO B 1 73 ? -6.754 11.877 8.729 1.00 18.59 73 PRO B O 1
ATOM 1582 N N . GLU B 1 74 ? -7.427 13.838 9.623 1.00 21.99 74 GLU B N 1
ATOM 1583 C CA . GLU B 1 74 ? -6.091 14.162 10.098 1.00 24.83 74 GLU B CA 1
ATOM 1584 C C . GLU B 1 74 ? -5.585 13.118 11.084 1.00 21.49 74 GLU B C 1
ATOM 1585 O O . GLU B 1 74 ? -4.370 12.924 11.223 1.00 17.51 74 GLU B O 1
ATOM 1591 N N . GLU B 1 75 ? -6.495 12.420 11.768 1.00 20.12 75 GLU B N 1
ATOM 1592 C CA . GLU B 1 75 ? -6.063 11.430 12.739 1.00 20.95 75 GLU B CA 1
ATOM 1593 C C . GLU B 1 75 ? -5.331 10.257 12.092 1.00 15.82 75 GLU B C 1
ATOM 1594 O O . GLU B 1 75 ? -4.712 9.465 12.805 1.00 14.29 75 GLU B O 1
ATOM 1600 N N . ASN B 1 76 ? -5.413 10.103 10.771 1.00 15.43 76 ASN B N 1
ATOM 1601 C CA . ASN B 1 76 ? -4.697 9.037 10.076 1.00 14.93 76 ASN B CA 1
ATOM 1602 C C . ASN B 1 76 ? -3.225 9.348 9.881 1.00 14.71 76 ASN B C 1
ATOM 1603 O O . ASN B 1 76 ? -2.491 8.514 9.342 1.00 14.87 76 ASN B O 1
ATOM 1608 N N . VAL B 1 77 ? -2.789 10.518 10.324 1.00 14.36 77 VAL B N 1
ATOM 1609 C CA . VAL B 1 77 ? -1.418 10.995 10.165 1.00 12.90 77 VAL B CA 1
ATOM 1610 C C . VAL B 1 77 ? -0.665 10.766 11.470 1.00 14.92 77 VAL B C 1
ATOM 1611 O O . VAL B 1 77 ? -1.144 11.148 12.545 1.00 15.42 77 VAL B O 1
ATOM 1615 N N . LEU B 1 78 ? 0.510 10.142 11.391 1.00 15.15 78 LEU B N 1
ATOM 1616 C CA . LEU B 1 78 ? 1.342 10.041 12.583 1.00 17.13 78 LEU B CA 1
ATOM 1617 C C . LEU B 1 78 ? 1.655 11.442 13.098 1.00 16.61 78 LEU B C 1
ATOM 1618 O O . LEU B 1 78 ? 2.047 12.320 12.328 1.00 20.45 78 LEU B O 1
ATOM 1623 N N . ALA B 1 79 ? 1.477 11.653 14.406 1.00 12.36 79 ALA B N 1
ATOM 1624 C CA . ALA B 1 79 ? 1.474 12.999 14.976 1.00 15.77 79 ALA B CA 1
ATOM 1625 C C . ALA B 1 79 ? 2.798 13.418 15.614 1.00 15.25 79 ALA B C 1
ATOM 1626 O O . ALA B 1 79 ? 2.978 14.608 15.900 1.00 16.81 79 ALA B O 1
ATOM 1628 N N . TYR B 1 80 ? 3.725 12.494 15.837 1.00 11.61 80 TYR B N 1
ATOM 1629 C CA . TYR B 1 80 ? 4.975 12.852 16.504 1.00 12.65 80 TYR B CA 1
ATOM 1630 C C . TYR B 1 80 ? 5.718 13.941 15.745 1.00 12.17 80 TYR B C 1
ATOM 1631 O O . TYR B 1 80 ? 5.731 13.971 14.509 1.00 13.29 80 TYR B O 1
ATOM 1640 N N . ASP B 1 81 ? 6.356 14.842 16.501 1.00 11.83 81 ASP B N 1
ATOM 1641 C CA . ASP B 1 81 ? 7.104 15.931 15.883 1.00 11.30 81 ASP B CA 1
ATOM 1642 C C . ASP B 1 81 ? 8.415 15.454 15.278 1.00 13.02 81 ASP B C 1
ATOM 1643 O O . ASP B 1 81 ? 8.834 15.955 14.229 1.00 11.74 81 ASP B O 1
ATOM 1648 N N . THR B 1 82 ? 9.094 14.520 15.935 1.00 11.79 82 THR B N 1
ATOM 1649 C CA . THR B 1 82 ? 10.355 13.998 15.435 1.00 10.00 82 THR B CA 1
ATOM 1650 C C . THR B 1 82 ? 10.381 12.502 15.702 1.00 12.30 82 THR B C 1
ATOM 1651 O O . THR B 1 82 ? 9.782 12.021 16.666 1.00 12.21 82 THR B O 1
ATOM 1655 N N . VAL B 1 83 ? 11.065 11.768 14.833 1.00 12.25 83 VAL B N 1
ATOM 1656 C CA . VAL B 1 83 ? 11.379 10.363 15.073 1.00 10.27 83 VAL B CA 1
ATOM 1657 C C . VAL B 1 83 ? 12.888 10.210 14.978 1.00 9.89 83 VAL B C 1
ATOM 1658 O O . VAL B 1 83 ? 13.493 10.612 13.977 1.00 13.56 83 VAL B O 1
ATOM 1662 N N . PHE B 1 84 ? 13.487 9.647 16.018 1.00 9.40 84 PHE B N 1
ATOM 1663 C CA . PHE B 1 84 ? 14.922 9.370 16.064 1.00 12.29 84 PHE B CA 1
ATOM 1664 C C . PHE B 1 84 ? 15.121 7.892 15.749 1.00 11.32 84 PHE B C 1
ATOM 1665 O O . PHE B 1 84 ? 14.465 7.047 16.356 1.00 12.03 84 PHE B O 1
ATOM 1673 N N . GLU B 1 85 ? 15.997 7.578 14.790 1.00 12.29 85 GLU B N 1
ATOM 1674 C CA . GLU B 1 85 ? 16.175 6.186 14.376 1.00 9.69 85 GLU B CA 1
ATOM 1675 C C . GLU B 1 85 ? 17.652 5.877 14.247 1.00 13.70 85 GLU B C 1
ATOM 1676 O O . GLU B 1 85 ? 18.386 6.612 13.585 1.00 11.39 85 GLU B O 1
ATOM 1682 N N . MET B 1 86 ? 18.101 4.801 14.884 1.00 11.98 86 MET B N 1
ATOM 1683 C CA . MET B 1 86 ? 19.466 4.334 14.676 1.00 8.68 86 MET B CA 1
ATOM 1684 C C . MET B 1 86 ? 19.407 2.890 14.219 1.00 11.00 86 MET B C 1
ATOM 1685 O O . MET B 1 86 ? 18.754 2.059 14.864 1.00 14.54 86 MET B O 1
ATOM 1690 N N . ILE B 1 87 ? 20.055 2.614 13.094 1.00 11.43 87 ILE B N 1
ATOM 1691 C CA . ILE B 1 87 ? 20.263 1.250 12.623 1.00 12.37 87 ILE B CA 1
ATOM 1692 C C . ILE B 1 87 ? 21.504 0.713 13.310 1.00 13.66 87 ILE B C 1
ATOM 1693 O O . ILE B 1 87 ? 22.530 1.397 13.370 1.00 12.57 87 ILE B O 1
ATOM 1698 N N . VAL B 1 88 ? 21.420 -0.507 13.840 1.00 10.85 88 VAL B N 1
ATOM 1699 C CA . VAL B 1 88 ? 22.546 -1.127 14.529 1.00 12.25 88 VAL B CA 1
ATOM 1700 C C . VAL B 1 88 ? 22.631 -2.580 14.087 1.00 14.06 88 VAL B C 1
ATOM 1701 O O . VAL B 1 88 ? 21.655 -3.169 13.622 1.00 13.41 88 VAL B O 1
ATOM 1705 N N . LYS B 1 89 ? 23.819 -3.167 14.255 1.00 12.07 89 LYS B N 1
ATOM 1706 C CA . LYS B 1 89 ? 23.982 -4.596 14.011 1.00 13.55 89 LYS B CA 1
ATOM 1707 C C . LYS B 1 89 ? 23.521 -5.442 15.189 1.00 16.23 89 LYS B C 1
ATOM 1708 O O . LYS B 1 89 ? 23.228 -6.632 15.013 1.00 16.39 89 LYS B O 1
ATOM 1714 N N . ASP B 1 90 ? 23.415 -4.852 16.374 1.00 13.44 90 ASP B N 1
ATOM 1715 C CA . ASP B 1 90 ? 23.148 -5.590 17.600 1.00 15.37 90 ASP B CA 1
ATOM 1716 C C . ASP B 1 90 ? 22.798 -4.590 18.691 1.00 15.95 90 ASP B C 1
ATOM 1717 O O . ASP B 1 90 ? 23.185 -3.412 18.623 1.00 15.21 90 ASP B O 1
ATOM 1722 N N . ILE B 1 91 ? 22.048 -5.050 19.694 1.00 12.86 91 ILE B N 1
ATOM 1723 C CA . ILE B 1 91 ? 21.689 -4.101 20.736 1.00 14.67 91 ILE B CA 1
ATOM 1724 C C . ILE B 1 91 ? 22.836 -3.870 21.700 1.00 14.27 91 ILE B C 1
ATOM 1725 O O . ILE B 1 91 ? 22.795 -2.893 22.448 1.00 12.85 91 ILE B O 1
ATOM 1730 N N . GLU B 1 92 ? 23.869 -4.724 21.692 1.00 12.61 92 GLU B N 1
ATOM 1731 C CA . GLU B 1 92 ? 25.003 -4.461 22.572 1.00 15.95 92 GLU B CA 1
ATOM 1732 C C . GLU B 1 92 ? 25.636 -3.113 22.261 1.00 16.79 92 GLU B C 1
ATOM 1733 O O . GLU B 1 92 ? 26.103 -2.423 23.174 1.00 15.98 92 GLU B O 1
ATOM 1739 N N . SER B 1 93 ? 25.664 -2.721 20.984 1.00 16.22 93 SER B N 1
ATOM 1740 C CA . SER B 1 93 ? 26.137 -1.387 20.623 1.00 14.91 93 SER B CA 1
ATOM 1741 C C . SER B 1 93 ? 25.400 -0.306 21.403 1.00 14.24 93 SER B C 1
ATOM 1742 O O . SER B 1 93 ? 26.010 0.636 21.920 1.00 15.26 93 SER B O 1
ATOM 1745 N N . ILE B 1 94 ? 24.075 -0.411 21.469 1.00 14.09 94 ILE B N 1
ATOM 1746 C CA . ILE B 1 94 ? 23.278 0.585 22.179 1.00 12.89 94 ILE B CA 1
ATOM 1747 C C . ILE B 1 94 ? 23.573 0.543 23.672 1.00 15.49 94 ILE B C 1
ATOM 1748 O O . ILE B 1 94 ? 23.734 1.586 24.323 1.00 16.32 94 ILE B O 1
ATOM 1753 N N . GLN B 1 95 ? 23.594 -0.661 24.247 1.00 13.70 95 GLN B N 1
ATOM 1754 C CA . GLN B 1 95 ? 23.788 -0.782 25.687 1.00 15.72 95 GLN B CA 1
ATOM 1755 C C . GLN B 1 95 ? 25.145 -0.245 26.114 1.00 16.06 95 GLN B C 1
ATOM 1756 O O . GLN B 1 95 ? 25.261 0.389 27.167 1.00 17.55 95 GLN B O 1
ATOM 1762 N N . THR B 1 96 ? 26.184 -0.479 25.314 1.00 13.18 96 THR B N 1
ATOM 1763 C CA . THR B 1 96 ? 27.500 0.020 25.688 1.00 13.72 96 THR B CA 1
ATOM 1764 C C . THR B 1 96 ? 27.553 1.541 25.614 1.00 15.15 96 THR B C 1
ATOM 1765 O O . THR B 1 96 ? 28.171 2.194 26.467 1.00 16.16 96 THR B O 1
ATOM 1769 N N . MET B 1 97 ? 26.922 2.125 24.597 1.00 14.70 97 MET B N 1
ATOM 1770 C CA . MET B 1 97 ? 26.909 3.580 24.514 1.00 14.04 97 MET B CA 1
ATOM 1771 C C . MET B 1 97 ? 26.158 4.185 25.697 1.00 15.17 97 MET B C 1
ATOM 1772 O O . MET B 1 97 ? 26.540 5.248 26.201 1.00 17.80 97 MET B O 1
ATOM 1777 N N . GLN B 1 98 ? 25.089 3.521 26.160 1.00 16.67 98 GLN B N 1
ATOM 1778 C CA . GLN B 1 98 ? 24.289 4.025 27.278 1.00 18.17 98 GLN B CA 1
ATOM 1779 C C . GLN B 1 98 ? 25.072 4.073 28.587 1.00 20.60 98 GLN B C 1
ATOM 1780 O O . GLN B 1 98 ? 24.639 4.752 29.524 1.00 23.68 98 GLN B O 1
ATOM 1786 N N . LYS B 1 99 ? 26.197 3.370 28.678 1.00 19.24 99 LYS B N 1
ATOM 1787 C CA . LYS B 1 99 ? 27.063 3.396 29.855 1.00 23.46 99 LYS B CA 1
ATOM 1788 C C . LYS B 1 99 ? 28.235 4.354 29.706 1.00 21.21 99 LYS B C 1
ATOM 1789 O O . LYS B 1 99 ? 29.066 4.444 30.618 1.00 22.47 99 LYS B O 1
ATOM 1795 N N . ASP B 1 100 ? 28.348 5.036 28.573 1.00 18.76 100 ASP B N 1
ATOM 1796 C CA . ASP B 1 100 ? 29.434 5.985 28.375 1.00 19.00 100 ASP B CA 1
ATOM 1797 C C . ASP B 1 100 ? 29.221 7.163 29.319 1.00 22.29 100 ASP B C 1
ATOM 1798 O O . ASP B 1 100 ? 28.154 7.789 29.313 1.00 15.56 100 ASP B O 1
ATOM 1803 N N . GLU B 1 101 ? 30.217 7.428 30.174 1.00 22.58 101 GLU B N 1
ATOM 1804 C CA . GLU B 1 101 ? 30.036 8.421 31.229 1.00 21.49 101 GLU B CA 1
ATOM 1805 C C . GLU B 1 101 ? 29.791 9.805 30.646 1.00 19.67 101 GLU B C 1
ATOM 1806 O O . GLU B 1 101 ? 28.966 10.565 31.168 1.00 19.77 101 GLU B O 1
ATOM 1812 N N . GLU B 1 102 ? 30.498 10.155 29.567 1.00 16.10 102 GLU B N 1
ATOM 1813 C CA . GLU B 1 102 ? 30.278 11.464 28.956 1.00 18.48 102 GLU B CA 1
ATOM 1814 C C . GLU B 1 102 ? 28.898 11.534 28.314 1.00 18.52 102 GLU B C 1
ATOM 1815 O O . GLU B 1 102 ? 28.205 12.553 28.419 1.00 15.37 102 GLU B O 1
ATOM 1821 N N . PHE B 1 103 ? 28.493 10.461 27.632 1.00 14.95 103 PHE B N 1
ATOM 1822 C CA . PHE B 1 103 ? 27.164 10.423 27.030 1.00 15.28 103 PHE B CA 1
ATOM 1823 C C . PHE B 1 103 ? 26.087 10.652 28.083 1.00 20.48 103 PHE B C 1
ATOM 1824 O O . PHE B 1 103 ? 25.153 11.430 27.871 1.00 18.01 103 PHE B O 1
ATOM 1832 N N . LEU B 1 104 ? 26.219 9.980 29.232 1.00 18.69 104 LEU B N 1
ATOM 1833 C CA . LEU B 1 104 ? 25.269 10.100 30.333 1.00 16.61 104 LEU B CA 1
ATOM 1834 C C . LEU B 1 104 ? 25.227 11.508 30.902 1.00 18.03 104 LEU B C 1
ATOM 1835 O O . LEU B 1 104 ? 24.183 11.954 31.380 1.00 20.23 104 LEU B O 1
ATOM 1840 N N . ARG B 1 105 ? 26.355 12.207 30.888 1.00 21.52 105 ARG B N 1
ATOM 1841 C CA . ARG B 1 105 ? 26.430 13.517 31.523 1.00 19.32 105 ARG B CA 1
ATOM 1842 C C . ARG B 1 105 ? 25.941 14.623 30.607 1.00 17.72 105 ARG B C 1
ATOM 1843 O O . ARG B 1 105 ? 25.217 15.529 31.042 1.00 18.63 105 ARG B O 1
ATOM 1851 N N . THR B 1 106 ? 26.367 14.592 29.349 1.00 20.34 106 THR B N 1
ATOM 1852 C CA . THR B 1 106 ? 26.144 15.710 28.443 1.00 17.10 106 THR B CA 1
ATOM 1853 C C . THR B 1 106 ? 24.930 15.547 27.558 1.00 19.52 106 THR B C 1
ATOM 1854 O O . THR B 1 106 ? 24.288 16.549 27.233 1.00 19.49 106 THR B O 1
ATOM 1858 N N . THR B 1 107 ? 24.588 14.323 27.178 1.00 19.17 107 THR B N 1
ATOM 1859 C CA . THR B 1 107 ? 23.676 14.123 26.058 1.00 17.02 107 THR B CA 1
ATOM 1860 C C . THR B 1 107 ? 22.371 13.441 26.428 1.00 17.61 107 THR B C 1
ATOM 1861 O O . THR B 1 107 ? 21.316 13.860 25.950 1.00 20.76 107 THR B O 1
ATOM 1865 N N . ILE B 1 108 ? 22.380 12.402 27.259 1.00 18.05 108 ILE B N 1
ATOM 1866 C CA . ILE B 1 108 ? 21.111 11.811 27.679 1.00 16.95 108 ILE B CA 1
ATOM 1867 C C . ILE B 1 108 ? 20.188 12.860 28.289 1.00 19.12 108 ILE B C 1
ATOM 1868 O O . ILE B 1 108 ? 19.009 12.912 27.903 1.00 23.62 108 ILE B O 1
ATOM 1873 N N . PRO B 1 109 ? 20.644 13.738 29.186 1.00 19.70 109 PRO B N 1
ATOM 1874 C CA . PRO B 1 109 ? 19.720 14.723 29.773 1.00 20.81 109 PRO B CA 1
ATOM 1875 C C . PRO B 1 109 ? 19.179 15.740 28.776 1.00 21.55 109 PRO B C 1
ATOM 1876 O O . PRO B 1 109 ? 18.194 16.417 29.089 1.00 23.22 109 PRO B O 1
ATOM 1880 N N . ASP B 1 110 ? 19.807 15.894 27.605 1.00 17.98 110 ASP B N 1
ATOM 1881 C CA . ASP B 1 110 ? 19.344 16.873 26.628 1.00 20.66 110 ASP B CA 1
ATOM 1882 C C . ASP B 1 110 ? 17.905 16.624 26.199 1.00 21.96 110 ASP B C 1
ATOM 1883 O O . ASP B 1 110 ? 17.230 17.558 25.753 1.00 18.40 110 ASP B O 1
ATOM 1888 N N . HIS B 1 111 ? 17.405 15.398 26.332 1.00 19.41 111 HIS B N 1
ATOM 1889 C CA . HIS B 1 111 ? 16.043 15.173 25.874 1.00 20.23 111 HIS B CA 1
ATOM 1890 C C . HIS B 1 111 ? 15.026 15.985 26.670 1.00 19.28 111 HIS B C 1
ATOM 1891 O O . HIS B 1 111 ? 13.974 16.338 26.127 1.00 16.18 111 HIS B O 1
ATOM 1898 N N . PHE B 1 112 ? 15.341 16.374 27.911 1.00 18.64 112 PHE B N 1
ATOM 1899 C CA . PHE B 1 112 ? 14.448 17.283 28.626 1.00 17.61 112 PHE B CA 1
ATOM 1900 C C . PHE B 1 112 ? 14.315 18.634 27.933 1.00 16.81 112 PHE B C 1
ATOM 1901 O O . PHE B 1 112 ? 13.388 19.391 28.244 1.00 18.88 112 PHE B O 1
ATOM 1909 N N . ASN B 1 113 ? 15.210 18.956 27.011 1.00 14.04 113 ASN B N 1
ATOM 1910 C CA . ASN B 1 113 ? 15.147 20.216 26.285 1.00 13.53 113 ASN B CA 1
ATOM 1911 C C . ASN B 1 113 ? 14.303 20.146 25.026 1.00 15.94 113 ASN B C 1
ATOM 1912 O O . ASN B 1 113 ? 14.102 21.183 24.385 1.00 14.52 113 ASN B O 1
ATOM 1917 N N . PHE B 1 114 ? 13.766 18.978 24.667 1.00 13.53 114 PHE B N 1
ATOM 1918 C CA . PHE B 1 114 ? 13.007 18.965 23.425 1.00 12.81 114 PHE B CA 1
ATOM 1919 C C . PHE B 1 114 ? 11.907 17.910 23.376 1.00 14.02 114 PHE B C 1
ATOM 1920 O O . PHE B 1 114 ? 11.088 17.944 22.457 1.00 14.09 114 PHE B O 1
ATOM 1928 N N . ALA B 1 115 ? 11.827 17.004 24.359 1.00 15.12 115 ALA B N 1
ATOM 1929 C CA . ALA B 1 115 ? 10.839 15.932 24.320 1.00 12.66 115 ALA B CA 1
ATOM 1930 C C . ALA B 1 115 ? 9.895 15.978 25.518 1.00 17.75 115 ALA B C 1
ATOM 1931 O O . ALA B 1 115 ? 10.328 16.141 26.667 1.00 17.07 115 ALA B O 1
ATOM 1933 N N . ASP B 1 116 ? 8.604 15.831 25.241 1.00 15.56 116 ASP B N 1
ATOM 1934 C CA . ASP B 1 116 ? 7.621 15.524 26.268 1.00 18.29 116 ASP B CA 1
ATOM 1935 C C . ASP B 1 116 ? 7.675 14.018 26.477 1.00 17.13 116 ASP B C 1
ATOM 1936 O O . ASP B 1 116 ? 7.121 13.253 25.689 1.00 18.51 116 ASP B O 1
ATOM 1941 N N . MET B 1 117 ? 8.357 13.570 27.529 1.00 19.05 117 MET B N 1
ATOM 1942 C CA . MET B 1 117 ? 8.533 12.130 27.689 1.00 25.52 117 MET B CA 1
ATOM 1943 C C . MET B 1 117 ? 7.221 11.416 28.017 1.00 28.88 117 MET B C 1
ATOM 1944 O O . MET B 1 117 ? 7.101 10.209 27.762 1.00 27.17 117 MET B O 1
ATOM 1949 N N . THR B 1 118 ? 6.220 12.129 28.537 1.00 26.18 118 THR B N 1
ATOM 1950 C CA . THR B 1 118 ? 4.928 11.494 28.781 1.00 25.23 118 THR B CA 1
ATOM 1951 C C . THR B 1 118 ? 4.186 11.159 27.494 1.00 23.18 118 THR B C 1
ATOM 1952 O O . THR B 1 118 ? 3.221 10.390 27.538 1.00 26.29 118 THR B O 1
ATOM 1956 N N . ARG B 1 119 ? 4.606 11.701 26.354 1.00 20.85 119 ARG B N 1
ATOM 1957 C CA . ARG B 1 119 ? 3.932 11.439 25.088 1.00 20.66 119 ARG B CA 1
ATOM 1958 C C . ARG B 1 119 ? 4.918 10.971 24.026 1.00 20.11 119 ARG B C 1
ATOM 1959 O O . ARG B 1 119 ? 4.777 11.287 22.840 1.00 22.67 119 ARG B O 1
ATOM 1967 N N . SER B 1 120 ? 5.930 10.207 24.433 1.00 18.65 120 SER B N 1
ATOM 1968 C CA . SER B 1 120 ? 6.947 9.700 23.517 1.00 18.33 120 SER B CA 1
ATOM 1969 C C . SER B 1 120 ? 7.066 8.185 23.685 1.00 19.49 120 SER B C 1
ATOM 1970 O O . SER B 1 120 ? 6.759 7.643 24.747 1.00 20.75 120 SER B O 1
ATOM 1973 N N . LYS B 1 121 ? 7.484 7.494 22.623 1.00 13.38 121 LYS B N 1
ATOM 1974 C CA . LYS B 1 121 ? 7.430 6.033 22.611 1.00 15.85 121 LYS B CA 1
ATOM 1975 C C . LYS B 1 121 ? 8.671 5.454 21.941 1.00 16.20 121 LYS B C 1
ATOM 1976 O O . LYS B 1 121 ? 9.316 6.108 21.126 1.00 13.40 121 LYS B O 1
ATOM 1982 N N . GLY B 1 122 ? 9.012 4.219 22.309 1.00 12.39 122 GLY B N 1
ATOM 1983 C CA . GLY B 1 122 ? 10.166 3.572 21.719 1.00 14.53 122 GLY B CA 1
ATOM 1984 C C . GLY B 1 122 ? 9.788 2.337 20.922 1.00 12.85 122 GLY B C 1
ATOM 1985 O O . GLY B 1 122 ? 8.682 1.807 21.066 1.00 13.86 122 GLY B O 1
ATOM 1986 N N . SER B 1 123 ? 10.715 1.840 20.108 1.00 14.16 123 SER B N 1
ATOM 1987 C CA . SER B 1 123 ? 10.442 0.673 19.278 1.00 15.71 123 SER B CA 1
ATOM 1988 C C . SER B 1 123 ? 11.757 0.075 18.811 1.00 13.16 123 SER B C 1
ATOM 1989 O O . SER B 1 123 ? 12.574 0.792 18.243 1.00 13.12 123 SER B O 1
ATOM 1992 N N . LEU B 1 124 ? 11.960 -1.225 19.042 1.00 12.92 124 LEU B N 1
ATOM 1993 C CA . LEU B 1 124 ? 13.083 -1.949 18.461 1.00 11.37 124 LEU B CA 1
ATOM 1994 C C . LEU B 1 124 ? 12.521 -2.927 17.435 1.00 14.46 124 LEU B C 1
ATOM 1995 O O . LEU B 1 124 ? 11.707 -3.794 17.776 1.00 13.29 124 LEU B O 1
ATOM 2000 N N . THR B 1 125 ? 12.913 -2.757 16.181 1.00 10.64 125 THR B N 1
ATOM 2001 C CA . THR B 1 125 ? 12.483 -3.623 15.091 1.00 13.44 125 THR B CA 1
ATOM 2002 C C . THR B 1 125 ? 13.689 -4.244 14.407 1.00 12.68 125 THR B C 1
ATOM 2003 O O . THR B 1 125 ? 14.812 -3.778 14.563 1.00 12.21 125 THR B O 1
ATOM 2007 N N . TRP B 1 126 ? 13.447 -5.291 13.621 1.00 12.19 126 TRP B N 1
ATOM 2008 C CA . TRP B 1 126 ? 14.444 -5.738 12.660 1.00 12.53 126 TRP B CA 1
ATOM 2009 C C . TRP B 1 126 ? 14.002 -5.304 11.267 1.00 15.88 126 TRP B C 1
ATOM 2010 O O . TRP B 1 126 ? 12.806 -5.158 10.993 1.00 13.93 126 TRP B O 1
ATOM 2021 N N . ILE B 1 127 ? 14.970 -5.049 10.399 1.00 13.45 127 ILE B N 1
ATOM 2022 C CA . ILE B 1 127 ? 14.655 -4.392 9.139 1.00 14.91 127 ILE B CA 1
ATOM 2023 C C . ILE B 1 127 ? 15.062 -5.260 7.954 1.00 15.01 127 ILE B C 1
ATOM 2024 O O . ILE B 1 127 ? 15.974 -6.096 8.024 1.00 15.79 127 ILE B O 1
ATOM 2029 N N . GLU B 1 128 ? 14.326 -5.032 6.865 1.00 12.89 128 GLU B N 1
ATOM 2030 C CA . GLU B 1 128 ? 14.634 -5.607 5.541 1.00 16.91 128 GLU B CA 1
ATOM 2031 C C . GLU B 1 128 ? 14.758 -4.359 4.661 1.00 20.83 128 GLU B C 1
ATOM 2032 O O . GLU B 1 128 ? 13.856 -3.535 4.749 1.00 19.86 128 GLU B O 1
ATOM 2038 N N . GLU B 1 129 ? 15.843 -4.184 3.886 1.00 19.61 129 GLU B N 1
ATOM 2039 C CA . GLU B 1 129 ? 16.010 -2.915 3.126 1.00 23.45 129 GLU B CA 1
ATOM 2040 C C . GLU B 1 129 ? 16.377 -3.148 1.659 1.00 30.89 129 GLU B C 1
ATOM 2041 O O . GLU B 1 129 ? 17.161 -4.059 1.411 1.00 37.00 129 GLU B O 1
ATOM 2047 N N . PHE B 1 130 ? 15.850 -2.323 0.759 1.00 24.26 130 PHE B N 1
ATOM 2048 C CA . PHE B 1 130 ? 16.195 -2.376 -0.685 1.00 26.92 130 PHE B CA 1
ATOM 2049 C C . PHE B 1 130 ? 16.571 -0.969 -1.136 1.00 29.12 130 PHE B C 1
ATOM 2050 O O . PHE B 1 130 ? 15.814 -0.031 -0.886 1.00 25.01 130 PHE B O 1
ATOM 2058 N N . THR B 1 131 ? 17.730 -0.853 -1.773 1.00 32.58 131 THR B N 1
ATOM 2059 C CA . THR B 1 131 ? 18.219 0.478 -2.227 1.00 31.23 131 THR B CA 1
ATOM 2060 C C . THR B 1 131 ? 18.339 0.441 -3.749 1.00 35.89 131 THR B C 1
ATOM 2061 O O . THR B 1 131 ? 19.018 -0.457 -4.261 1.00 39.96 131 THR B O 1
ATOM 2065 N N . PHE B 1 132 ? 17.641 1.353 -4.420 1.00 32.19 132 PHE B N 1
ATOM 2066 C CA . PHE B 1 132 ? 17.604 1.351 -5.897 1.00 35.78 132 PHE B CA 1
ATOM 2067 C C . PHE B 1 132 ? 18.657 2.328 -6.445 1.00 38.24 132 PHE B C 1
ATOM 2068 O O . PHE B 1 132 ? 18.784 3.426 -5.883 1.00 42.90 132 PHE B O 1
#

Solvent-accessible surface area: 12062 Å² total